Protein AF-A3K2D3-F1 (afdb_monomer_lite)

Foldseek 3Di:
DPPPQDWFQQAKKKDLPPPWKIKPHDDPVVVVCVVVVVVVVVVVCVVVVPAFAKKKWKWWQDPVRDIDTDDMDRDDDPQVVLVQSCQQQVARSVVLRVLRPPLPRDPVNNVVRGDDHPPRGQFMKMKTFDDDPDQADQADDDDPCQCPPPFFDDWPADGDDRDGRDPDDTRTITMGIDNDDDDHDDDIMIMIIMIGDHD

Sequence (199 aa):
MDQERQGAVLNISEYVTLGYSVFVPATPELEAHRERITEEIEKLIEVFDIDFGFIHPEYFLTSDNKLYFGEVAYRPPGFNALELIERAYGFNGYQGLVVAFDPKTTQEELDAFFPKEIVDAKGHAGCFGVYPRRRVVSRLEIPDETANHPYFEFHELSDPREQKVAKRSAFGAPCLSDGGRVAQSPTLQGLSASSCGAA

Structure (mmCIF, N/CA/C/O backbone):
data_AF-A3K2D3-F1
#
_entry.id   AF-A3K2D3-F1
#
loop_
_atom_site.group_PDB
_atom_site.id
_atom_site.type_symbol
_atom_site.label_atom_id
_atom_site.label_alt_id
_atom_site.label_comp_id
_atom_site.label_asym_id
_atom_site.label_entity_id
_atom_site.label_seq_id
_atom_site.pdbx_PDB_ins_code
_atom_site.Cartn_x
_atom_site.Cartn_y
_atom_site.Cartn_z
_atom_site.occupancy
_atom_site.B_iso_or_equiv
_atom_site.auth_seq_id
_atom_site.auth_comp_id
_atom_site.auth_asym_id
_atom_site.auth_atom_id
_atom_site.pdbx_PDB_model_num
ATOM 1 N N . MET A 1 1 ? -20.996 -7.686 26.116 1.00 31.19 1 MET A N 1
ATOM 2 C CA . MET A 1 1 ? -20.301 -6.390 26.048 1.00 31.19 1 MET A CA 1
ATOM 3 C C . MET A 1 1 ? -19.853 -6.295 24.615 1.00 31.19 1 MET A C 1
ATOM 5 O O . MET A 1 1 ? -18.928 -7.008 24.264 1.00 31.19 1 MET A O 1
ATOM 9 N N . ASP A 1 2 ? -20.592 -5.551 23.798 1.00 33.62 2 ASP A N 1
ATOM 10 C CA . ASP A 1 2 ? -20.149 -5.211 22.448 1.00 33.62 2 ASP A CA 1
ATOM 11 C C . ASP A 1 2 ? -19.026 -4.190 22.617 1.00 33.62 2 ASP A C 1
ATOM 13 O O . ASP A 1 2 ? -19.283 -3.029 22.935 1.00 33.62 2 ASP A O 1
ATOM 17 N N . GLN A 1 3 ? -17.778 -4.649 22.541 1.00 39.41 3 GLN A N 1
ATOM 18 C CA . GLN A 1 3 ? -16.684 -3.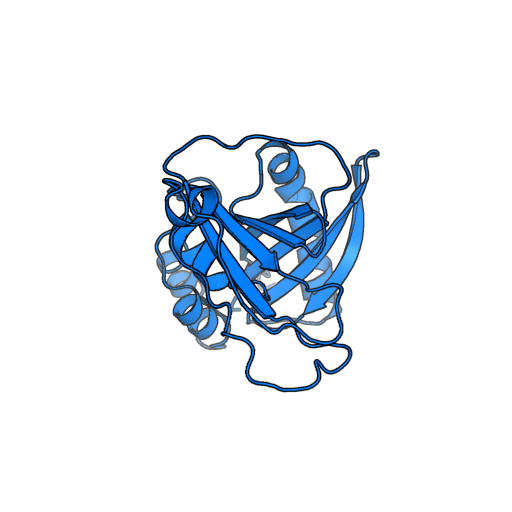748 22.205 1.00 39.41 3 GLN A CA 1
ATOM 19 C C . GLN A 1 3 ? -16.852 -3.431 20.722 1.00 39.41 3 GLN A C 1
ATOM 21 O O . GLN A 1 3 ? -16.913 -4.335 19.891 1.00 39.41 3 GLN A O 1
ATOM 26 N N . GLU A 1 4 ? -17.024 -2.151 20.416 1.00 41.91 4 GLU A N 1
ATOM 27 C CA . GLU A 1 4 ? -17.079 -1.641 19.053 1.00 41.91 4 GLU A CA 1
ATOM 28 C C . GLU A 1 4 ? -15.749 -2.007 18.374 1.00 41.91 4 GLU A C 1
ATOM 30 O O . GLU A 1 4 ? -14.695 -1.499 18.747 1.00 41.91 4 GLU A O 1
ATOM 35 N N . ARG A 1 5 ? -15.784 -2.982 17.458 1.00 52.78 5 ARG A N 1
ATOM 36 C CA . ARG A 1 5 ? -14.612 -3.493 16.732 1.00 52.78 5 ARG A CA 1
ATOM 37 C C . ARG A 1 5 ? -14.130 -2.366 15.812 1.00 52.78 5 ARG A C 1
ATOM 39 O O . ARG A 1 5 ? -14.748 -2.118 14.783 1.00 52.78 5 ARG A O 1
ATOM 46 N N . GLN A 1 6 ? -13.090 -1.635 16.202 1.00 49.78 6 GLN A N 1
ATOM 47 C CA . GLN A 1 6 ? -12.588 -0.482 15.450 1.00 49.78 6 GLN A CA 1
ATOM 48 C C . GLN A 1 6 ? -11.311 -0.881 14.700 1.00 49.78 6 GLN A C 1
ATOM 50 O O . GLN A 1 6 ? -10.212 -0.879 15.242 1.00 49.78 6 GLN A O 1
ATOM 55 N N . GLY A 1 7 ? -11.466 -1.284 13.436 1.00 54.25 7 GLY A N 1
ATOM 56 C CA . GLY A 1 7 ? -10.345 -1.456 12.510 1.00 54.25 7 GLY A CA 1
ATOM 57 C C . GLY A 1 7 ? -10.095 -0.159 11.739 1.00 54.25 7 GLY A C 1
ATOM 58 O O . GLY A 1 7 ? -11.027 0.392 11.159 1.00 54.25 7 GLY A O 1
ATOM 59 N N . ALA A 1 8 ? -8.853 0.330 11.695 1.00 62.06 8 ALA A N 1
ATOM 60 C CA . ALA A 1 8 ? -8.498 1.505 10.899 1.00 62.06 8 ALA A CA 1
ATOM 61 C C . ALA A 1 8 ? -7.990 1.076 9.511 1.00 62.06 8 ALA A C 1
ATOM 63 O O . ALA A 1 8 ? -6.979 0.375 9.384 1.00 62.06 8 ALA A O 1
ATOM 64 N N . VAL A 1 9 ? -8.682 1.490 8.443 1.00 59.69 9 VAL A N 1
ATOM 65 C CA . VAL A 1 9 ? -8.244 1.271 7.051 1.00 59.69 9 VAL A CA 1
ATOM 66 C C . VAL A 1 9 ? -7.265 2.368 6.652 1.00 59.69 9 VAL A C 1
ATOM 68 O O . VAL A 1 9 ? -7.631 3.320 5.967 1.00 59.69 9 VAL A O 1
ATOM 71 N N . LEU A 1 10 ? -6.003 2.182 7.035 1.00 68.31 10 LEU A N 1
ATOM 72 C CA . LEU A 1 10 ? -4.932 3.167 6.893 1.00 68.31 10 LEU A CA 1
ATOM 73 C C . LEU A 1 10 ? -4.647 3.584 5.441 1.00 68.31 10 LEU A C 1
ATOM 75 O O . LEU A 1 10 ? -4.251 4.723 5.175 1.00 68.31 10 LEU A O 1
ATOM 79 N N . ASN A 1 11 ? -4.773 2.667 4.478 1.00 87.75 11 ASN A N 1
ATOM 80 C CA . ASN A 1 11 ? -4.378 2.971 3.106 1.00 87.75 11 ASN A CA 1
ATOM 81 C C . ASN A 1 11 ? -5.110 2.148 2.046 1.00 87.75 11 ASN A C 1
ATOM 83 O O . ASN A 1 11 ? -5.324 0.950 2.223 1.00 87.75 11 ASN A O 1
ATOM 87 N N . ILE A 1 12 ? -5.415 2.787 0.915 1.00 93.94 12 ILE A N 1
ATOM 88 C CA . ILE A 1 12 ? -5.782 2.113 -0.328 1.00 93.94 12 ILE A CA 1
ATOM 89 C C . ILE A 1 12 ? -4.670 2.411 -1.332 1.00 93.94 12 ILE A C 1
ATOM 91 O O . ILE A 1 12 ? -4.335 3.564 -1.597 1.00 93.94 12 ILE A O 1
ATOM 95 N N . SER A 1 13 ? -4.107 1.346 -1.879 1.00 93.19 13 SER A N 1
ATOM 96 C CA . SER A 1 13 ? -3.085 1.362 -2.916 1.00 93.19 13 SER A CA 1
ATOM 97 C C . SER A 1 13 ? -3.683 0.903 -4.238 1.00 93.19 13 SER A C 1
ATOM 99 O O . SER A 1 13 ? -4.547 0.021 -4.284 1.00 93.19 13 SER A O 1
ATOM 101 N N . GLU A 1 14 ? -3.214 1.507 -5.321 1.00 93.88 14 GLU A N 1
ATOM 102 C CA . GLU A 1 14 ? -3.754 1.291 -6.656 1.00 93.88 14 GLU A CA 1
ATOM 103 C C . GLU A 1 14 ? -2.690 0.715 -7.583 1.00 93.88 14 GLU A C 1
ATOM 105 O O . GLU A 1 14 ? -1.575 1.234 -7.679 1.00 93.88 14 GLU A O 1
ATOM 110 N N . TYR A 1 15 ? -3.048 -0.348 -8.304 1.00 91.44 15 TYR A N 1
ATOM 111 C CA . TYR A 1 15 ? -2.229 -0.870 -9.383 1.00 91.44 15 TYR A CA 1
ATOM 112 C C . TYR A 1 15 ? -2.551 -0.155 -10.696 1.00 91.44 15 TYR A C 1
ATOM 114 O O . TYR A 1 15 ? -3.668 -0.252 -11.202 1.00 91.44 15 TYR A O 1
ATOM 122 N N . VAL A 1 16 ? -1.540 0.466 -11.315 1.00 87.69 16 VAL A N 1
ATOM 123 C CA . VAL A 1 16 ? -1.657 0.980 -12.698 1.00 87.69 16 VAL A CA 1
ATOM 124 C C . VAL A 1 16 ? -1.616 -0.177 -13.692 1.00 87.69 16 VAL A C 1
ATOM 126 O O . VAL A 1 16 ? -2.307 -0.195 -14.706 1.00 87.69 16 VAL A O 1
ATOM 129 N N . THR A 1 17 ? -0.770 -1.168 -13.426 1.00 86.69 17 THR A N 1
ATOM 130 C CA . THR A 1 17 ? -0.761 -2.436 -14.148 1.00 86.69 17 THR A CA 1
ATOM 131 C C . THR A 1 17 ? -0.609 -3.544 -13.125 1.00 86.69 17 THR A C 1
ATOM 133 O O . THR A 1 17 ? 0.404 -3.618 -12.425 1.00 86.69 17 THR A O 1
ATOM 136 N N . LEU A 1 18 ? -1.627 -4.402 -13.037 1.00 84.88 18 LEU A N 1
ATOM 137 C CA . LEU A 1 18 ? -1.688 -5.472 -12.047 1.00 84.88 18 LEU A CA 1
ATOM 138 C C . LEU A 1 18 ? -0.412 -6.324 -12.062 1.00 84.88 18 LEU A C 1
ATOM 140 O O . LEU A 1 18 ? -0.013 -6.848 -13.104 1.00 84.88 18 LEU A O 1
ATOM 144 N N . GLY A 1 19 ? 0.216 -6.460 -10.892 1.00 81.25 19 GLY A N 1
ATOM 145 C CA . GLY A 1 19 ? 1.446 -7.232 -10.714 1.00 81.25 19 GLY A CA 1
ATOM 146 C C . GLY A 1 19 ? 2.705 -6.577 -11.288 1.00 81.25 19 GLY A C 1
ATOM 147 O O . GLY A 1 19 ? 3.752 -7.216 -11.296 1.00 81.25 19 GLY A O 1
ATOM 148 N N . TYR A 1 20 ? 2.627 -5.331 -11.762 1.00 87.19 20 TYR A N 1
ATOM 149 C CA . TYR A 1 20 ? 3.761 -4.596 -12.324 1.00 87.19 20 TYR A CA 1
ATOM 150 C C . TYR A 1 20 ? 3.989 -3.245 -11.680 1.00 87.19 20 TYR A C 1
ATOM 152 O O . TYR A 1 20 ? 5.139 -2.851 -11.583 1.00 87.19 20 TYR A O 1
ATOM 160 N N . SER A 1 21 ? 2.958 -2.521 -11.270 1.00 90.81 21 SER A N 1
ATOM 161 C CA . SER A 1 21 ? 3.137 -1.197 -10.680 1.00 90.81 21 SER A CA 1
ATOM 162 C C . SER A 1 21 ? 2.028 -0.883 -9.704 1.00 90.81 21 SER A C 1
ATOM 164 O O . SER A 1 21 ? 0.865 -1.146 -10.002 1.00 90.81 21 SER A O 1
ATOM 166 N N . VAL A 1 22 ? 2.405 -0.311 -8.566 1.00 93.19 22 VAL A N 1
ATOM 167 C CA . VAL A 1 22 ? 1.502 0.080 -7.483 1.00 93.19 22 VAL A CA 1
ATOM 168 C C . VAL A 1 22 ? 1.901 1.454 -6.967 1.00 93.19 22 VAL A C 1
ATOM 170 O O . VAL A 1 22 ? 3.081 1.805 -6.995 1.00 93.19 22 VAL A O 1
ATOM 173 N N . PHE A 1 23 ? 0.937 2.243 -6.510 1.00 94.50 23 PHE A N 1
ATOM 174 C CA . PHE A 1 23 ? 1.203 3.501 -5.825 1.00 94.50 23 PHE A CA 1
ATOM 175 C C . PHE A 1 23 ? 0.198 3.771 -4.710 1.00 94.50 23 PHE A C 1
ATOM 177 O O . PHE A 1 23 ? -0.883 3.182 -4.657 1.00 94.50 23 PHE A O 1
ATOM 184 N N . VAL A 1 24 ? 0.604 4.658 -3.806 1.00 93.75 24 VAL A N 1
ATOM 185 C CA . VAL A 1 24 ? -0.155 5.137 -2.654 1.00 93.75 24 VAL A CA 1
ATOM 186 C C . VAL A 1 24 ? -0.022 6.658 -2.531 1.00 93.75 24 VAL A C 1
ATOM 188 O O . VAL A 1 24 ? 1.045 7.195 -2.843 1.00 93.75 24 VAL A O 1
ATOM 191 N N . PRO A 1 25 ? -1.052 7.363 -2.040 1.00 93.62 25 PRO A N 1
ATOM 192 C CA . PRO A 1 25 ? -2.425 6.875 -1.901 1.00 93.62 25 PRO A CA 1
ATOM 193 C C . PRO A 1 25 ? -3.079 6.596 -3.266 1.00 93.62 25 PRO A C 1
ATOM 195 O O . PRO A 1 25 ? -2.570 6.995 -4.313 1.00 93.62 25 PRO A O 1
ATOM 198 N N . ALA A 1 26 ? -4.208 5.897 -3.235 1.00 94.56 26 ALA A N 1
ATOM 199 C CA . ALA A 1 26 ? -5.103 5.683 -4.362 1.00 94.56 26 ALA A CA 1
ATOM 200 C C . ALA A 1 26 ? -5.607 6.994 -4.990 1.00 94.56 26 ALA A C 1
ATOM 202 O O . ALA A 1 26 ? -5.659 8.047 -4.350 1.00 94.56 26 ALA A O 1
ATOM 203 N N . THR A 1 27 ? -6.033 6.927 -6.255 1.00 93.19 27 THR A N 1
ATOM 204 C CA . THR A 1 27 ? -6.656 8.076 -6.925 1.00 93.19 27 THR A CA 1
ATOM 205 C C . THR A 1 27 ? -8.014 8.442 -6.316 1.00 93.19 27 THR A C 1
ATOM 207 O O . THR A 1 27 ? -8.689 7.586 -5.746 1.00 93.19 27 THR A O 1
ATOM 210 N N . PRO A 1 28 ? -8.494 9.690 -6.503 1.00 93.44 28 PRO A N 1
ATOM 211 C CA . PRO A 1 28 ? -9.819 10.101 -6.032 1.00 93.44 28 PRO A CA 1
ATOM 212 C C . PRO A 1 28 ? -10.981 9.247 -6.557 1.00 93.44 28 PRO A C 1
ATOM 214 O O . PRO A 1 28 ? -11.980 9.082 -5.865 1.00 93.44 28 PRO A O 1
ATOM 217 N N . GLU A 1 29 ? -10.864 8.724 -7.781 1.00 91.31 29 GLU A N 1
ATOM 218 C CA . GLU A 1 29 ? -11.877 7.851 -8.387 1.00 91.31 29 GLU A CA 1
ATOM 219 C C . GLU A 1 29 ? -12.041 6.559 -7.588 1.00 91.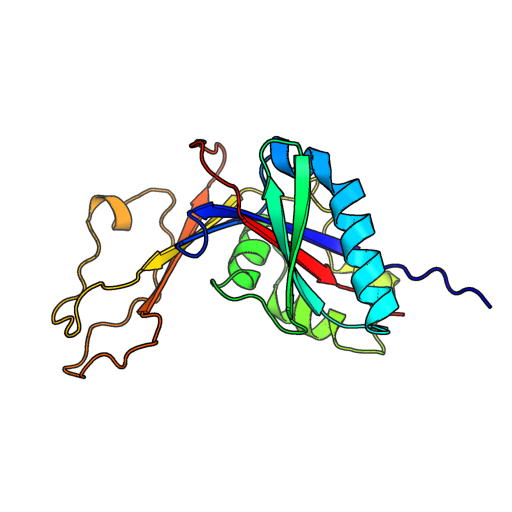31 29 GLU A C 1
ATOM 221 O O . GLU A 1 29 ? -13.152 6.139 -7.277 1.00 91.31 29 GLU A O 1
ATOM 226 N N . LEU A 1 30 ? -10.921 5.970 -7.197 1.00 91.62 30 LEU A N 1
ATOM 227 C CA . LEU A 1 30 ? -10.886 4.768 -6.397 1.00 91.62 30 LEU A CA 1
ATOM 228 C C . LEU A 1 30 ? -11.234 5.032 -4.925 1.00 91.62 30 LEU A C 1
ATOM 230 O O . LEU A 1 30 ? -11.988 4.274 -4.318 1.00 91.62 30 LEU A O 1
ATOM 234 N N . GLU A 1 31 ? -10.732 6.127 -4.360 1.00 93.19 31 GLU A N 1
ATOM 235 C CA . GLU A 1 31 ? -11.054 6.569 -3.000 1.00 93.19 31 GLU A CA 1
ATOM 236 C C . GLU A 1 31 ? -12.552 6.841 -2.805 1.00 93.19 31 GLU A C 1
ATOM 238 O O . GLU A 1 31 ? -13.074 6.660 -1.706 1.00 93.19 31 GLU A O 1
ATOM 243 N N . ALA A 1 32 ? -13.293 7.162 -3.872 1.00 93.25 32 ALA A N 1
ATOM 244 C CA . ALA A 1 32 ? -14.755 7.254 -3.831 1.00 93.25 32 ALA A CA 1
ATOM 245 C C . ALA A 1 32 ? -15.446 5.928 -3.444 1.00 93.25 32 ALA A C 1
ATOM 247 O O . ALA A 1 32 ? -16.636 5.917 -3.132 1.00 93.25 32 ALA A O 1
ATOM 248 N N . HIS A 1 33 ? -14.721 4.806 -3.450 1.00 92.50 33 HIS A N 1
ATOM 249 C CA . HIS A 1 33 ? -15.199 3.501 -3.000 1.00 92.50 33 HIS A CA 1
ATOM 250 C C . HIS A 1 33 ? -14.746 3.119 -1.588 1.00 92.50 33 HIS A C 1
ATOM 252 O O . HIS A 1 33 ? -15.029 1.994 -1.175 1.00 92.50 33 HIS A O 1
ATOM 258 N N . ARG A 1 34 ? -14.083 4.019 -0.846 1.00 91.88 34 ARG A N 1
ATOM 259 C CA . ARG A 1 34 ? -13.529 3.746 0.489 1.00 91.88 34 ARG A CA 1
ATOM 260 C C . ARG A 1 34 ? -14.535 3.108 1.440 1.00 91.88 34 ARG A C 1
ATOM 262 O O . ARG A 1 34 ? -14.216 2.070 1.993 1.00 91.88 34 ARG A O 1
ATOM 269 N N . GLU A 1 35 ? -15.739 3.664 1.579 1.00 91.88 35 GLU A N 1
ATOM 270 C CA . GLU A 1 35 ? -16.766 3.120 2.489 1.00 91.88 35 GLU A CA 1
ATOM 271 C C . GLU A 1 35 ? -17.063 1.645 2.188 1.00 91.88 35 GLU A C 1
ATOM 273 O O . GLU A 1 35 ? -16.996 0.790 3.063 1.00 91.88 35 GLU A O 1
ATOM 278 N N . ARG A 1 36 ? -17.274 1.321 0.912 1.00 91.69 36 ARG A N 1
ATOM 279 C CA . ARG A 1 36 ? -17.542 -0.048 0.469 1.00 91.69 36 ARG A CA 1
ATOM 280 C C . ARG A 1 36 ? -16.328 -0.968 0.615 1.00 91.69 36 ARG A C 1
ATOM 282 O O . ARG A 1 36 ? -16.486 -2.152 0.877 1.00 91.69 36 ARG A O 1
ATOM 289 N N . ILE A 1 37 ? -15.117 -0.452 0.408 1.00 91.88 37 ILE A N 1
ATOM 290 C CA . ILE A 1 37 ? -13.882 -1.212 0.644 1.00 91.88 37 ILE A CA 1
ATOM 291 C C . ILE A 1 37 ? -13.746 -1.521 2.139 1.00 91.88 37 ILE A C 1
ATOM 293 O O . ILE A 1 37 ? -13.434 -2.655 2.488 1.00 91.88 37 ILE A O 1
ATOM 297 N N . THR A 1 38 ? -14.040 -0.554 3.009 1.00 91.62 38 THR A N 1
ATOM 298 C CA . THR A 1 38 ? -14.063 -0.741 4.462 1.00 91.62 38 THR A CA 1
ATOM 299 C C . THR A 1 38 ? -15.064 -1.819 4.867 1.00 91.62 38 THR A C 1
ATOM 301 O O . THR A 1 38 ? -14.674 -2.743 5.571 1.00 91.62 38 THR A O 1
ATOM 304 N N . GLU A 1 39 ? -16.291 -1.800 4.334 1.00 92.00 39 GLU A N 1
ATOM 305 C CA . GLU A 1 39 ? -17.288 -2.854 4.589 1.00 92.00 39 GLU A CA 1
ATOM 306 C C . GLU A 1 39 ? -16.779 -4.259 4.208 1.00 92.00 39 GLU A C 1
ATOM 308 O O . GLU A 1 39 ? -17.023 -5.234 4.918 1.00 92.00 39 GLU A O 1
ATOM 313 N N . GLU A 1 40 ? -16.073 -4.403 3.081 1.00 92.19 40 GLU A N 1
ATOM 314 C CA . GLU A 1 40 ? -15.499 -5.696 2.682 1.00 92.19 40 GLU A CA 1
ATOM 315 C C . GLU A 1 40 ? -14.322 -6.115 3.583 1.00 92.19 40 GLU A C 1
ATOM 317 O O . GLU A 1 40 ? -14.146 -7.300 3.870 1.00 92.19 40 GLU A O 1
ATOM 322 N N . ILE A 1 41 ? -13.522 -5.164 4.071 1.00 91.56 41 ILE A N 1
ATOM 323 C CA . ILE A 1 41 ? -12.433 -5.426 5.023 1.00 91.56 41 ILE A CA 1
ATOM 324 C C . ILE A 1 41 ? -12.988 -5.868 6.381 1.00 91.56 41 ILE A C 1
ATOM 326 O O . ILE A 1 41 ? -12.494 -6.840 6.950 1.00 91.56 41 ILE A O 1
ATOM 330 N N . GLU A 1 42 ? -14.037 -5.216 6.878 1.00 90.62 42 GLU A N 1
ATOM 331 C CA . GLU A 1 42 ? -14.698 -5.574 8.137 1.00 90.62 42 GLU A CA 1
ATOM 332 C C . GLU A 1 42 ? -15.244 -7.006 8.103 1.00 90.62 42 GLU A C 1
ATOM 334 O O . GLU A 1 42 ? -15.045 -7.760 9.057 1.00 90.62 42 GLU A O 1
ATOM 339 N N . LYS A 1 43 ? -15.821 -7.440 6.971 1.00 92.00 43 LYS A N 1
ATOM 340 C CA . LYS A 1 43 ? -16.231 -8.844 6.773 1.00 92.00 43 LYS A CA 1
ATOM 341 C C . LYS A 1 43 ? -15.056 -9.812 6.901 1.00 92.00 43 LYS A C 1
ATOM 343 O O . LYS A 1 43 ? -15.223 -10.893 7.459 1.00 92.00 43 LYS A O 1
ATOM 348 N N . LEU A 1 44 ? -13.875 -9.461 6.380 1.00 91.38 44 LEU A N 1
ATOM 349 C CA . LEU A 1 44 ? -12.681 -10.302 6.526 1.00 91.38 44 LEU A CA 1
ATOM 350 C C . LEU A 1 44 ? -12.237 -10.378 7.988 1.00 91.38 44 LEU A C 1
ATOM 352 O O . LEU A 1 44 ? -11.958 -11.472 8.472 1.00 91.38 44 LEU A O 1
ATOM 356 N N . ILE A 1 45 ? -12.197 -9.240 8.684 1.00 89.56 45 ILE A N 1
ATOM 357 C CA . ILE A 1 45 ? -11.847 -9.173 10.109 1.00 89.56 45 ILE A CA 1
ATOM 358 C C . ILE A 1 45 ? -12.798 -10.049 10.930 1.00 89.56 45 ILE A C 1
ATOM 360 O O . ILE A 1 45 ? -12.344 -10.830 11.763 1.00 89.56 45 ILE A O 1
ATOM 364 N N . GLU A 1 46 ? -14.101 -9.976 10.654 1.00 91.00 46 GLU A N 1
ATOM 365 C CA . GLU A 1 46 ? -15.111 -10.784 11.333 1.00 91.00 46 GLU A CA 1
ATOM 366 C C . GLU A 1 46 ? -14.957 -12.281 11.041 1.00 91.00 46 GLU A C 1
ATOM 368 O O . GLU A 1 46 ? -14.893 -13.088 11.966 1.00 91.00 46 GLU A O 1
ATOM 373 N N . VAL A 1 47 ? -14.868 -12.666 9.764 1.00 93.81 47 VAL A N 1
ATOM 374 C CA . VAL A 1 47 ? -14.833 -14.077 9.346 1.00 93.81 47 VAL A CA 1
ATOM 375 C C . VAL A 1 47 ? -13.561 -14.790 9.801 1.00 93.81 47 VAL A C 1
ATOM 377 O O . VAL A 1 47 ? -13.609 -15.980 10.116 1.00 93.81 47 VAL A O 1
ATOM 380 N N . PHE A 1 48 ? -12.427 -14.089 9.818 1.00 90.69 48 PHE A N 1
ATOM 381 C CA . PHE A 1 48 ? -11.153 -14.647 10.273 1.00 90.69 48 PHE A CA 1
ATOM 382 C C . PHE A 1 48 ? -10.900 -14.457 11.769 1.00 90.69 48 PHE A C 1
ATOM 384 O O . PHE A 1 48 ? -9.864 -14.913 12.248 1.00 90.69 48 PHE A O 1
ATOM 391 N N . ASP A 1 49 ? -11.840 -13.831 12.480 1.00 90.50 49 ASP A N 1
ATOM 392 C CA . ASP A 1 49 ? -11.753 -13.515 13.904 1.00 90.50 49 ASP A CA 1
ATOM 393 C C . ASP A 1 49 ? -10.435 -12.812 14.266 1.00 90.50 49 ASP A C 1
ATOM 395 O O . ASP A 1 49 ? -9.640 -13.272 15.084 1.00 90.50 49 ASP A O 1
ATOM 399 N N . ILE A 1 50 ? -10.159 -11.716 13.555 1.00 87.38 50 ILE A N 1
ATOM 400 C CA . ILE A 1 50 ? -8.936 -10.933 13.731 1.00 87.38 50 ILE A CA 1
ATOM 401 C C . ILE A 1 50 ? -9.168 -9.903 14.838 1.00 87.38 50 ILE A C 1
ATOM 403 O O . ILE A 1 50 ? -10.043 -9.044 14.723 1.00 87.38 50 ILE A O 1
ATOM 407 N N . ASP A 1 51 ? -8.353 -9.981 15.888 1.00 84.50 51 ASP A N 1
ATOM 408 C CA . ASP A 1 51 ? -8.437 -9.080 17.047 1.00 84.50 51 ASP A CA 1
ATOM 409 C C . ASP A 1 51 ? -7.443 -7.913 16.976 1.00 84.50 51 ASP A C 1
ATOM 411 O O . ASP A 1 51 ? -7.737 -6.807 17.411 1.00 84.50 51 ASP A O 1
ATOM 415 N N . PHE A 1 52 ? -6.255 -8.152 16.425 1.00 87.25 52 PHE A N 1
ATOM 416 C CA . PHE A 1 52 ? -5.196 -7.153 16.277 1.00 87.25 52 PHE A CA 1
ATOM 417 C C . PHE A 1 52 ? -4.317 -7.495 15.073 1.00 87.25 52 PHE A C 1
ATOM 419 O O . PHE A 1 52 ? -4.434 -8.581 14.495 1.00 87.25 52 PHE A O 1
ATOM 426 N N . GLY A 1 53 ? -3.409 -6.601 14.698 1.00 89.25 53 GLY A N 1
ATOM 427 C CA . GLY A 1 53 ? -2.393 -6.842 13.676 1.00 89.25 53 GLY A CA 1
ATOM 428 C C . GLY A 1 53 ? -2.592 -6.035 12.403 1.00 89.25 53 GLY A C 1
ATOM 429 O O . GLY A 1 53 ? -3.198 -4.963 12.381 1.00 89.25 53 GLY A O 1
ATOM 430 N N . PHE A 1 54 ? -2.029 -6.573 11.324 1.00 90.38 54 PHE A N 1
ATOM 431 C CA . PHE A 1 54 ? -2.020 -5.954 10.008 1.00 90.38 54 PHE A CA 1
ATOM 432 C C . PHE A 1 54 ? -2.472 -6.959 8.953 1.00 90.38 54 PHE A C 1
ATOM 434 O O . PHE A 1 54 ? -1.890 -8.045 8.834 1.00 90.38 54 PHE A O 1
ATOM 441 N N . ILE A 1 55 ? -3.461 -6.575 8.146 1.00 91.44 55 ILE A N 1
ATOM 442 C CA . ILE A 1 55 ? -3.851 -7.329 6.953 1.00 91.44 55 ILE A CA 1
ATOM 443 C C . ILE A 1 55 ? -3.581 -6.547 5.678 1.00 91.44 55 ILE A C 1
ATOM 445 O O . ILE A 1 55 ? -3.747 -5.332 5.605 1.00 91.44 55 ILE A O 1
ATOM 449 N N . HIS A 1 56 ? -3.213 -7.310 4.657 1.00 93.00 56 HIS A N 1
ATOM 450 C CA . HIS A 1 56 ? -3.076 -6.896 3.271 1.00 93.00 56 HIS A CA 1
ATOM 451 C C . HIS A 1 56 ? -4.109 -7.653 2.426 1.00 93.00 56 HIS A C 1
ATOM 453 O O . HIS A 1 56 ? -3.817 -8.751 1.937 1.00 93.00 56 HIS A O 1
ATOM 459 N N . PRO A 1 57 ? -5.354 -7.159 2.342 1.00 92.88 57 PRO A N 1
ATOM 460 C CA . PRO A 1 57 ? -6.338 -7.658 1.395 1.00 92.88 57 PRO A CA 1
ATOM 461 C C . PRO A 1 57 ? -6.188 -7.039 0.000 1.00 92.88 57 PRO A C 1
ATOM 463 O O . PRO A 1 57 ? -5.967 -5.837 -0.160 1.00 92.88 57 PRO A O 1
ATOM 466 N N . GLU A 1 58 ? -6.393 -7.866 -1.019 1.00 93.06 58 GLU A N 1
ATOM 467 C CA . GLU A 1 58 ? -6.431 -7.469 -2.423 1.00 93.06 58 GLU A CA 1
ATOM 468 C C . GLU A 1 58 ? -7.836 -7.663 -2.997 1.00 93.06 58 GLU A C 1
ATOM 470 O O . GLU A 1 58 ? -8.445 -8.729 -2.862 1.00 93.06 58 GLU A O 1
ATOM 475 N N . TYR A 1 59 ? -8.330 -6.630 -3.677 1.00 93.44 59 TYR A N 1
ATOM 476 C CA . TYR A 1 59 ? -9.633 -6.602 -4.330 1.00 93.44 59 TYR A CA 1
ATOM 477 C C . TYR A 1 59 ? -9.503 -6.170 -5.794 1.00 93.44 59 TYR A C 1
ATOM 479 O O . TYR A 1 59 ? -8.607 -5.421 -6.183 1.00 93.44 59 TYR A O 1
ATOM 487 N N . PHE A 1 60 ? -10.450 -6.611 -6.617 1.00 94.31 60 PHE A N 1
ATOM 488 C CA . PHE A 1 60 ? -10.579 -6.184 -8.007 1.00 94.31 60 PHE A CA 1
ATOM 489 C C . PHE A 1 60 ? -11.845 -5.358 -8.176 1.00 94.31 60 PHE A C 1
ATOM 491 O O . PHE A 1 60 ? -12.947 -5.867 -7.959 1.00 94.31 60 PHE A O 1
ATOM 498 N N . LEU A 1 61 ? -11.690 -4.105 -8.603 1.00 91.94 61 LEU A N 1
ATOM 499 C CA . LEU A 1 61 ? -12.810 -3.269 -9.009 1.00 91.94 61 LEU A CA 1
ATOM 500 C C . LEU A 1 61 ? -13.026 -3.414 -10.513 1.00 91.94 61 LEU A C 1
ATOM 502 O O . LEU A 1 61 ? -12.156 -3.149 -11.341 1.00 91.94 61 LEU A O 1
ATOM 506 N N . THR A 1 62 ? -14.215 -3.874 -10.864 1.00 90.25 62 THR A N 1
ATOM 507 C CA . THR A 1 62 ? -14.646 -4.026 -12.254 1.00 90.25 62 THR A CA 1
ATOM 508 C C . THR A 1 62 ? -15.283 -2.742 -12.775 1.00 90.25 62 THR A C 1
ATOM 510 O O . THR A 1 62 ? -15.755 -1.907 -12.007 1.00 90.25 62 THR A O 1
ATOM 513 N N . SER A 1 63 ? -15.344 -2.594 -14.100 1.00 87.94 63 SER A N 1
ATOM 514 C CA . SER A 1 63 ? -15.929 -1.415 -14.754 1.00 87.94 63 SER A CA 1
ATOM 515 C C . SER A 1 63 ? -17.426 -1.220 -14.476 1.00 87.94 63 SER A C 1
ATOM 517 O O . SER A 1 63 ? -17.945 -0.134 -14.699 1.00 87.94 63 SER A O 1
ATOM 519 N N . ASP A 1 64 ? -18.139 -2.256 -14.020 1.00 90.44 64 ASP A N 1
ATOM 520 C CA . ASP A 1 64 ? -19.523 -2.163 -13.537 1.00 90.44 64 ASP A CA 1
ATOM 521 C C . ASP A 1 64 ? -19.605 -1.938 -12.016 1.00 90.44 64 ASP A C 1
ATOM 523 O O . ASP A 1 64 ? -20.634 -2.204 -11.395 1.00 90.44 64 ASP A O 1
ATOM 527 N N . ASN A 1 65 ? -18.529 -1.415 -11.419 1.00 87.06 65 ASN A N 1
ATOM 528 C CA . ASN A 1 65 ? -18.405 -1.058 -10.011 1.00 87.06 65 ASN A CA 1
ATOM 529 C C . ASN A 1 65 ? -18.621 -2.225 -9.041 1.00 87.06 65 ASN A C 1
ATOM 531 O O . ASN A 1 65 ? -19.055 -1.996 -7.913 1.00 87.06 65 ASN A O 1
ATOM 535 N N . LYS A 1 66 ? -18.319 -3.469 -9.423 1.00 91.31 66 LYS A N 1
ATOM 536 C CA . LYS A 1 66 ? -18.323 -4.600 -8.482 1.00 91.31 66 LYS A CA 1
ATOM 537 C C . LYS A 1 66 ? -16.924 -4.854 -7.942 1.00 91.31 66 LYS A C 1
ATOM 539 O O . LYS A 1 66 ? -15.971 -4.917 -8.722 1.00 91.31 66 LYS A O 1
ATOM 544 N N . LEU A 1 67 ? -16.834 -5.029 -6.625 1.00 92.31 67 LEU A N 1
ATOM 545 C CA . LEU A 1 67 ? -15.631 -5.483 -5.938 1.00 92.31 67 LEU A CA 1
ATOM 546 C C . LEU A 1 67 ? -15.632 -7.009 -5.872 1.00 92.31 67 LEU A C 1
ATOM 548 O O . LEU A 1 67 ? -16.629 -7.620 -5.491 1.00 92.31 67 LEU A O 1
ATOM 552 N N . TYR A 1 68 ? -14.508 -7.612 -6.237 1.00 94.25 68 TYR A N 1
ATOM 553 C CA . TYR A 1 68 ? -14.264 -9.040 -6.077 1.00 94.25 68 TYR A CA 1
ATOM 554 C C . TYR A 1 68 ? -13.065 -9.246 -5.168 1.00 94.25 68 TYR A C 1
ATOM 556 O O . TYR A 1 68 ? -12.010 -8.657 -5.397 1.00 94.25 68 TYR A O 1
ATOM 564 N N . PHE A 1 69 ? -13.228 -10.099 -4.162 1.00 94.38 69 PHE A N 1
ATOM 565 C CA . PHE A 1 69 ? -12.134 -10.536 -3.307 1.00 94.38 69 PHE A CA 1
ATOM 566 C C . PHE A 1 69 ? -11.095 -11.321 -4.119 1.00 94.38 69 PHE A C 1
ATOM 568 O O . PHE A 1 69 ? -11.448 -12.245 -4.857 1.00 94.38 69 PHE A O 1
ATOM 575 N N . GLY A 1 70 ? -9.826 -10.941 -3.989 1.00 93.06 70 GLY A N 1
ATOM 576 C CA . GLY A 1 70 ? -8.688 -11.637 -4.579 1.00 93.06 70 GLY A CA 1
ATOM 577 C C . GLY A 1 70 ? -7.986 -12.516 -3.554 1.00 93.06 70 GLY A C 1
ATOM 578 O O . GLY A 1 70 ? -8.083 -13.743 -3.606 1.00 93.06 70 GLY A O 1
ATOM 579 N N . GLU A 1 71 ? -7.285 -11.878 -2.621 1.00 93.50 71 GLU A N 1
ATOM 580 C CA . GLU A 1 71 ? -6.593 -12.550 -1.524 1.00 93.50 71 GLU A CA 1
ATOM 581 C C . GLU A 1 71 ? -6.605 -11.711 -0.244 1.00 93.50 71 GLU A C 1
ATOM 583 O O . GLU A 1 71 ? -6.885 -10.517 -0.265 1.00 93.50 71 GLU A O 1
ATOM 588 N N . VAL A 1 72 ? -6.285 -12.345 0.884 1.00 93.19 72 VAL A N 1
ATOM 589 C CA . VAL A 1 72 ? -5.926 -11.655 2.124 1.00 93.19 72 VAL A CA 1
ATOM 590 C C . VAL A 1 72 ? -4.680 -12.298 2.697 1.00 93.19 72 VAL A C 1
ATOM 592 O O . VAL A 1 72 ? -4.537 -13.523 2.697 1.00 93.19 72 VAL A O 1
ATOM 595 N N . ALA A 1 73 ? -3.774 -11.465 3.193 1.00 92.12 73 ALA A N 1
ATOM 596 C CA . ALA A 1 73 ? -2.566 -11.914 3.853 1.00 92.12 73 ALA A CA 1
ATOM 597 C C . ALA A 1 73 ? -2.386 -11.195 5.195 1.00 92.12 73 ALA A C 1
ATOM 599 O O . ALA A 1 73 ? -2.493 -9.976 5.276 1.00 92.12 73 ALA A O 1
ATOM 600 N N . TYR A 1 74 ? -2.063 -11.950 6.245 1.00 91.31 74 TYR A N 1
ATOM 601 C CA . TYR A 1 74 ? -1.754 -11.427 7.581 1.00 91.31 74 TYR A CA 1
ATOM 602 C C . TYR A 1 74 ? -0.240 -11.185 7.710 1.00 91.31 74 TYR A C 1
ATOM 604 O O . TYR A 1 74 ? 0.479 -11.902 8.408 1.00 91.31 74 TYR A O 1
ATOM 612 N N . ARG A 1 75 ? 0.278 -10.272 6.879 1.00 88.94 75 ARG A N 1
ATOM 613 C CA . ARG A 1 75 ? 1.707 -9.928 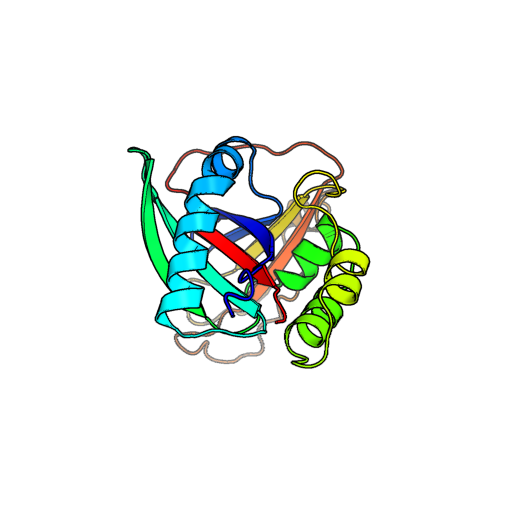6.747 1.00 88.94 75 ARG A CA 1
ATOM 614 C C . ARG A 1 75 ? 1.876 -8.585 6.021 1.00 88.94 75 ARG A C 1
ATOM 616 O O . ARG A 1 75 ? 0.945 -8.166 5.334 1.00 88.94 75 ARG A O 1
ATOM 623 N N . PRO A 1 76 ? 3.074 -7.969 6.066 1.00 88.44 76 PRO A N 1
ATOM 624 C CA . PRO A 1 76 ? 3.403 -6.833 5.210 1.00 88.44 76 PRO A CA 1
ATOM 625 C C . PRO A 1 76 ? 3.130 -7.090 3.717 1.00 88.44 76 PRO A C 1
ATOM 627 O O . PRO A 1 76 ? 3.329 -8.227 3.247 1.00 88.44 76 PRO A O 1
ATOM 630 N N . PRO A 1 77 ? 2.736 -6.052 2.954 1.00 88.44 77 PRO A N 1
ATOM 631 C CA . PRO A 1 77 ? 2.587 -6.151 1.507 1.00 88.44 77 PRO A CA 1
ATOM 632 C C . PRO A 1 77 ? 3.933 -6.394 0.813 1.00 88.44 77 PRO A C 1
ATOM 634 O O . PRO A 1 77 ? 5.000 -6.128 1.366 1.00 88.44 77 PRO A O 1
ATOM 637 N N . GLY A 1 78 ? 3.884 -6.861 -0.437 1.00 86.31 78 GLY A N 1
ATOM 638 C CA . GLY A 1 78 ? 5.052 -6.824 -1.323 1.00 86.31 78 GLY A CA 1
ATOM 639 C C . GLY A 1 78 ? 5.350 -5.407 -1.834 1.00 86.31 78 GLY A C 1
ATOM 640 O O . GLY A 1 78 ? 4.782 -4.430 -1.354 1.00 86.31 78 GLY A O 1
ATOM 641 N N . PHE A 1 79 ? 6.207 -5.297 -2.856 1.00 86.00 79 PHE A N 1
ATOM 642 C CA . PHE A 1 79 ? 6.440 -4.041 -3.592 1.00 86.00 79 PHE A CA 1
ATOM 643 C C . PHE A 1 79 ? 6.952 -2.858 -2.745 1.00 86.00 79 PHE A C 1
ATOM 645 O O . PHE A 1 79 ? 6.777 -1.707 -3.135 1.00 86.00 79 PHE A O 1
ATOM 652 N N . ASN A 1 80 ? 7.602 -3.121 -1.607 1.00 89.12 80 ASN A N 1
ATOM 653 C CA . ASN A 1 80 ? 8.074 -2.081 -0.684 1.00 89.12 80 ASN A CA 1
ATOM 654 C C . ASN A 1 80 ? 6.946 -1.121 -0.263 1.00 89.12 80 ASN A C 1
ATOM 656 O O . ASN A 1 80 ? 7.149 0.081 -0.103 1.00 89.12 80 ASN A O 1
ATOM 660 N N . ALA A 1 81 ? 5.713 -1.631 -0.144 1.00 90.88 81 ALA A N 1
ATOM 661 C CA . ALA A 1 81 ? 4.558 -0.777 0.106 1.00 90.88 81 ALA A CA 1
ATOM 662 C C . ALA A 1 81 ? 4.652 -0.036 1.445 1.00 90.88 81 ALA A C 1
ATOM 664 O O . ALA A 1 81 ? 4.163 1.085 1.538 1.00 90.88 81 ALA A O 1
ATOM 665 N N . LEU A 1 82 ? 5.307 -0.610 2.464 1.00 92.25 82 LEU A N 1
ATOM 666 C CA . LEU A 1 82 ? 5.531 0.088 3.734 1.00 92.25 82 LEU A CA 1
ATOM 667 C C . LEU A 1 82 ? 6.412 1.327 3.535 1.00 92.25 82 LEU A C 1
ATOM 669 O O . LEU A 1 82 ? 6.113 2.383 4.082 1.00 92.25 82 LEU A O 1
ATOM 673 N N . GLU A 1 83 ? 7.445 1.231 2.702 1.00 92.19 83 GLU A N 1
ATOM 674 C CA . GLU A 1 83 ? 8.321 2.339 2.328 1.00 92.19 83 GLU A CA 1
ATOM 675 C C . GLU A 1 83 ? 7.616 3.380 1.451 1.00 92.19 83 GLU A C 1
ATOM 677 O O . GLU A 1 83 ? 7.968 4.564 1.498 1.00 92.19 83 GLU A O 1
ATOM 682 N N . LEU A 1 84 ? 6.647 2.958 0.632 1.00 93.69 84 LEU A N 1
ATOM 683 C CA . LEU A 1 84 ? 5.800 3.871 -0.135 1.00 93.69 84 LEU A CA 1
ATOM 684 C C . LEU A 1 84 ? 4.826 4.618 0.784 1.00 93.69 84 LEU A C 1
ATOM 686 O O . LEU A 1 84 ? 4.712 5.838 0.688 1.00 93.69 84 LEU A O 1
ATOM 690 N N . ILE A 1 85 ? 4.173 3.917 1.715 1.00 92.44 85 ILE A N 1
ATOM 691 C CA . ILE A 1 85 ? 3.282 4.517 2.716 1.00 92.44 85 ILE A CA 1
ATOM 692 C C . ILE A 1 85 ? 4.071 5.494 3.599 1.00 92.44 85 ILE A C 1
ATOM 694 O O . ILE A 1 85 ? 3.634 6.623 3.809 1.00 92.44 85 ILE A O 1
ATOM 698 N N . GLU A 1 86 ? 5.270 5.116 4.044 1.00 93.38 86 GLU A N 1
ATOM 699 C CA . GLU A 1 86 ? 6.156 5.998 4.808 1.00 93.38 86 GLU A CA 1
ATOM 700 C C . GLU A 1 86 ? 6.487 7.281 4.043 1.00 93.38 86 GLU A C 1
ATOM 702 O O . GLU A 1 86 ? 6.447 8.366 4.616 1.00 93.38 86 GLU A O 1
ATOM 707 N N . ARG A 1 87 ? 6.737 7.202 2.734 1.00 92.81 87 ARG A N 1
ATOM 708 C CA . ARG A 1 87 ? 6.962 8.397 1.905 1.00 92.81 87 ARG A CA 1
ATOM 709 C C . ARG A 1 87 ? 5.706 9.240 1.731 1.00 92.81 87 ARG A C 1
ATOM 711 O O . ARG A 1 87 ? 5.781 10.464 1.811 1.00 92.81 87 ARG A O 1
ATOM 718 N N . ALA A 1 88 ? 4.565 8.599 1.502 1.00 93.94 88 ALA A N 1
ATOM 719 C CA . ALA A 1 88 ? 3.307 9.293 1.273 1.00 93.94 88 ALA A CA 1
ATOM 720 C C . ALA A 1 88 ? 2.779 9.984 2.542 1.00 93.94 88 ALA A C 1
ATOM 722 O O . ALA A 1 88 ? 2.169 11.042 2.432 1.00 93.94 88 ALA A O 1
ATOM 723 N N . TYR A 1 89 ? 3.047 9.451 3.737 1.00 92.94 89 TYR A N 1
ATOM 724 C CA . TYR A 1 89 ? 2.440 9.935 4.986 1.00 92.94 89 TYR A CA 1
ATOM 725 C C . TYR A 1 89 ? 3.452 10.434 6.031 1.00 92.94 89 TYR A C 1
ATOM 727 O O . TYR A 1 89 ? 3.138 11.271 6.877 1.00 92.94 89 TYR A O 1
ATOM 735 N N . GLY A 1 90 ? 4.710 10.009 5.947 1.00 91.62 90 GLY A N 1
ATOM 736 C CA . GLY A 1 90 ? 5.802 10.478 6.800 1.00 91.62 90 GLY A CA 1
ATOM 737 C C . GLY A 1 90 ? 5.826 9.896 8.212 1.00 91.62 90 GLY A C 1
ATOM 738 O O . GLY A 1 90 ? 6.306 10.578 9.116 1.00 91.62 90 GLY A O 1
ATOM 739 N N . PHE A 1 91 ? 5.329 8.672 8.393 1.00 91.81 91 PHE A N 1
ATOM 740 C CA . PHE A 1 91 ? 5.562 7.839 9.578 1.00 91.81 91 PHE A CA 1
ATOM 741 C C . PHE A 1 91 ? 6.351 6.588 9.171 1.00 91.81 91 PHE A C 1
ATOM 743 O O . PHE A 1 91 ? 6.320 6.201 8.007 1.00 91.81 91 PHE A O 1
ATOM 750 N N . ASN A 1 92 ? 7.034 5.927 10.108 1.00 93.50 92 ASN A N 1
ATOM 751 C CA . ASN A 1 92 ? 7.794 4.726 9.770 1.00 93.50 92 ASN A CA 1
ATOM 752 C C . ASN A 1 92 ? 6.882 3.497 9.600 1.00 93.50 92 ASN A C 1
ATOM 754 O O . ASN A 1 92 ? 6.256 3.048 10.564 1.00 93.50 92 ASN A O 1
ATOM 758 N N . GLY A 1 93 ? 6.840 2.927 8.392 1.00 91.25 93 GLY A N 1
ATOM 759 C CA . GLY A 1 93 ? 5.924 1.829 8.057 1.00 91.25 93 GLY A CA 1
ATOM 760 C C . GLY A 1 93 ? 6.178 0.551 8.866 1.00 91.25 93 GLY A C 1
ATOM 761 O O . GLY A 1 93 ? 5.239 -0.122 9.291 1.00 91.25 93 GLY A O 1
ATOM 762 N N . TYR A 1 94 ? 7.445 0.245 9.155 1.00 92.25 94 TYR A N 1
ATOM 763 C CA . TYR A 1 94 ? 7.829 -0.914 9.968 1.00 92.25 94 TYR A CA 1
ATOM 764 C C . TYR A 1 94 ? 7.519 -0.726 11.453 1.00 92.25 94 TYR A C 1
ATOM 766 O O . TYR A 1 94 ? 7.120 -1.675 12.121 1.00 92.25 94 TYR A O 1
ATOM 774 N N . GLN A 1 95 ? 7.667 0.487 11.983 1.00 93.56 95 GLN A N 1
ATOM 775 C CA . GLN A 1 95 ? 7.232 0.801 13.340 1.00 93.56 95 GLN A CA 1
ATOM 776 C C . GLN A 1 95 ? 5.710 0.683 13.456 1.00 93.56 95 GLN A C 1
ATOM 778 O O . GLN A 1 95 ? 5.232 0.094 14.420 1.00 93.56 95 GLN A O 1
ATOM 783 N N . GLY A 1 96 ? 4.966 1.151 12.448 1.00 90.88 96 GLY A N 1
ATOM 784 C CA . GLY A 1 96 ? 3.518 0.953 12.380 1.00 90.88 96 GLY A CA 1
ATOM 785 C C . GLY A 1 96 ? 3.129 -0.520 12.406 1.00 90.88 96 GLY A C 1
ATOM 786 O O . GLY A 1 96 ? 2.210 -0.895 13.122 1.00 90.88 96 GLY A O 1
ATOM 787 N N . LEU A 1 97 ? 3.886 -1.373 11.710 1.00 91.31 97 LEU A N 1
ATOM 788 C CA . LEU A 1 97 ? 3.713 -2.821 11.783 1.00 91.31 97 LEU A CA 1
ATOM 789 C C . LEU A 1 97 ? 3.890 -3.341 13.218 1.00 91.31 97 LEU A C 1
ATOM 791 O O . LEU A 1 97 ? 3.039 -4.068 13.714 1.00 91.31 97 LEU A O 1
ATOM 795 N N . VAL A 1 98 ? 4.981 -2.967 13.893 1.00 92.44 98 VAL A N 1
ATOM 796 C CA . VAL A 1 98 ? 5.261 -3.413 15.270 1.00 92.44 98 VAL A CA 1
ATOM 797 C C . VAL A 1 98 ? 4.143 -2.995 16.222 1.00 92.44 98 VAL A C 1
ATOM 799 O O . VAL A 1 98 ? 3.689 -3.823 17.002 1.00 92.44 98 VAL A O 1
ATOM 802 N N . VAL A 1 99 ? 3.692 -1.744 16.123 1.00 91.19 99 VAL A N 1
ATOM 803 C CA . VAL A 1 99 ? 2.607 -1.195 16.946 1.00 91.19 99 VAL A CA 1
ATOM 804 C C . VAL A 1 99 ? 1.285 -1.916 16.656 1.00 91.19 99 VAL A C 1
ATOM 806 O O . VAL A 1 99 ? 0.597 -2.322 17.580 1.00 91.19 99 VAL A O 1
ATOM 809 N N . ALA A 1 100 ? 0.952 -2.169 15.388 1.00 89.81 100 ALA A N 1
ATOM 810 C CA . ALA A 1 100 ? -0.274 -2.883 15.029 1.00 89.81 100 ALA A CA 1
ATOM 811 C C . ALA A 1 100 ? -0.277 -4.352 15.494 1.00 89.81 100 ALA A C 1
ATOM 813 O O . ALA A 1 100 ? -1.327 -4.896 15.817 1.00 89.81 100 ALA A O 1
ATOM 814 N N . PHE A 1 101 ? 0.883 -5.015 15.520 1.00 90.69 101 PHE A N 1
ATOM 815 C CA . PHE A 1 101 ? 1.011 -6.414 15.946 1.00 90.69 101 PHE A CA 1
ATOM 816 C C . PHE A 1 101 ? 1.231 -6.609 17.450 1.00 90.69 101 PHE A C 1
ATOM 818 O O . PHE A 1 101 ? 1.293 -7.761 17.890 1.00 90.69 101 PHE A O 1
ATOM 825 N N . ASP A 1 102 ? 1.362 -5.546 18.243 1.00 91.06 102 ASP A N 1
ATOM 826 C CA . ASP A 1 102 ? 1.408 -5.672 19.696 1.00 91.06 102 ASP A CA 1
ATOM 827 C C . ASP A 1 102 ? -0.028 -5.712 20.249 1.00 91.06 102 ASP A C 1
ATOM 829 O O . ASP A 1 102 ? -0.721 -4.696 20.226 1.00 91.06 102 ASP A O 1
ATOM 833 N N . PRO A 1 103 ? -0.497 -6.849 20.800 1.00 88.31 103 PRO A N 1
ATOM 834 C CA . PRO A 1 103 ? -1.848 -6.961 21.356 1.00 88.31 103 PRO A CA 1
ATOM 835 C C . PRO A 1 103 ? -2.075 -6.092 22.603 1.00 88.31 103 PRO A C 1
ATOM 837 O O . PRO A 1 103 ? -3.144 -6.152 23.203 1.00 88.31 103 PRO A O 1
ATOM 840 N N . LYS A 1 104 ? -1.054 -5.368 23.074 1.00 90.56 104 LYS A N 1
ATOM 841 C CA . LYS A 1 104 ? -1.151 -4.437 24.202 1.00 90.56 104 LYS A CA 1
ATOM 842 C C . LYS A 1 104 ? -1.221 -2.978 23.779 1.00 90.56 104 LYS A C 1
ATOM 844 O O . LYS A 1 104 ? -1.414 -2.139 24.657 1.00 90.56 104 LYS A O 1
ATOM 849 N N . THR A 1 105 ? -1.007 -2.680 22.502 1.00 89.44 105 THR A N 1
ATOM 850 C CA . THR A 1 105 ? -1.136 -1.317 22.002 1.00 89.44 105 THR A CA 1
ATOM 851 C C . THR A 1 105 ? -2.578 -0.859 22.160 1.00 89.44 105 THR A C 1
ATOM 853 O O . THR A 1 105 ? -3.499 -1.577 21.783 1.00 89.44 105 THR A O 1
ATOM 856 N N . THR A 1 106 ? -2.776 0.330 22.726 1.00 89.50 106 THR A N 1
ATOM 857 C CA . THR A 1 106 ? -4.123 0.885 22.916 1.00 89.50 106 THR A CA 1
ATOM 858 C C . THR A 1 106 ? -4.593 1.654 21.685 1.00 89.50 106 THR A C 1
ATOM 860 O O . THR A 1 106 ? -3.788 2.098 20.862 1.00 89.50 106 THR A O 1
ATOM 863 N N . GLN A 1 107 ? -5.904 1.884 21.579 1.00 85.50 107 GLN A N 1
ATOM 864 C CA . GLN A 1 107 ? -6.460 2.702 20.501 1.00 85.50 107 GLN A CA 1
ATOM 865 C C . GLN A 1 107 ? -5.882 4.126 20.501 1.00 85.50 107 GLN A C 1
ATOM 867 O O . GLN A 1 107 ? -5.572 4.660 19.443 1.00 85.50 107 GLN A O 1
ATOM 872 N N . GLU A 1 108 ? -5.645 4.729 21.671 1.00 89.31 108 GLU A N 1
ATOM 873 C CA . GLU A 1 108 ? -5.033 6.061 21.746 1.00 89.31 108 GLU A CA 1
ATOM 874 C C . GLU A 1 108 ? -3.591 6.079 21.220 1.00 89.31 108 GLU A C 1
ATOM 876 O O . GLU A 1 108 ? -3.166 7.071 20.627 1.00 89.31 108 GLU A O 1
ATOM 881 N N . GLU A 1 109 ? -2.828 5.002 21.430 1.00 89.75 109 GLU A N 1
ATOM 882 C CA . GLU A 1 109 ? -1.481 4.862 20.869 1.00 89.75 109 GLU A CA 1
ATOM 883 C C . GLU A 1 109 ? -1.527 4.703 19.345 1.00 89.75 109 GLU A C 1
ATOM 885 O O . GLU A 1 109 ? -0.699 5.299 18.653 1.00 89.75 109 GLU A O 1
ATOM 890 N N . LEU A 1 110 ? -2.509 3.961 18.817 1.00 88.75 110 LEU A N 1
ATOM 891 C CA . LEU A 1 110 ? -2.741 3.840 17.375 1.00 88.75 110 LEU A CA 1
ATOM 892 C C . LEU A 1 110 ? -3.117 5.183 16.749 1.00 88.75 110 LEU A C 1
ATOM 894 O O . LEU A 1 110 ? -2.473 5.600 15.788 1.00 88.75 110 LEU A O 1
ATOM 898 N N . ASP A 1 111 ? -4.102 5.878 17.317 1.00 88.62 111 ASP A N 1
ATOM 899 C CA . ASP A 1 111 ? -4.599 7.166 16.822 1.00 88.62 111 ASP A CA 1
ATOM 900 C C . ASP A 1 111 ? -3.520 8.256 16.873 1.00 88.62 111 ASP A C 1
ATOM 902 O O . ASP A 1 111 ? -3.472 9.144 16.023 1.00 88.62 111 ASP A O 1
ATOM 906 N N . ALA A 1 112 ? -2.635 8.204 17.872 1.00 90.50 112 ALA A N 1
ATOM 907 C CA . ALA A 1 112 ? -1.509 9.126 17.979 1.00 90.50 112 ALA A CA 1
ATOM 908 C C . ALA A 1 112 ? -0.376 8.799 16.993 1.00 90.50 112 ALA A C 1
ATOM 910 O O . ALA A 1 112 ? 0.390 9.693 16.621 1.00 90.50 112 ALA A O 1
ATOM 911 N N . PHE A 1 113 ? -0.228 7.528 16.611 1.00 91.12 113 PHE A N 1
ATOM 912 C CA . PHE A 1 113 ? 0.841 7.069 15.733 1.00 91.12 113 PHE A CA 1
ATOM 913 C C . PHE A 1 113 ? 0.483 7.206 14.250 1.00 91.12 113 PHE A C 1
ATOM 915 O O . PHE A 1 113 ? 1.315 7.649 13.452 1.00 91.12 113 PHE A O 1
ATOM 922 N N . PHE A 1 114 ? -0.731 6.804 13.871 1.00 90.31 114 PHE A N 1
ATOM 923 C CA . PHE A 1 114 ? -1.149 6.745 12.479 1.00 90.31 114 PHE A CA 1
ATOM 924 C C . PHE A 1 114 ? -1.763 8.070 12.002 1.00 90.31 114 PHE A C 1
ATOM 926 O O . PHE A 1 114 ? -2.611 8.649 12.676 1.00 90.31 114 PHE A O 1
ATOM 933 N N . PRO A 1 115 ? -1.359 8.562 10.819 1.00 90.75 115 PRO A N 1
ATOM 934 C CA . PRO A 1 115 ? -1.948 9.753 10.223 1.00 90.75 115 PRO A CA 1
ATOM 935 C C . PRO A 1 115 ? -3.352 9.472 9.690 1.00 90.75 115 PRO A C 1
ATOM 937 O O . PRO A 1 115 ? -3.668 8.348 9.296 1.00 90.75 115 PRO A O 1
ATOM 940 N N . LYS A 1 116 ? -4.169 10.522 9.589 1.00 88.69 116 LYS A N 1
ATOM 941 C CA . LYS A 1 116 ? -5.506 10.420 9.012 1.00 88.69 116 LYS A CA 1
ATOM 942 C C . LYS A 1 116 ? -5.423 10.164 7.512 1.00 88.69 116 LYS A C 1
ATOM 944 O O . LYS A 1 116 ? -4.730 10.875 6.773 1.00 88.69 116 LYS A O 1
ATOM 949 N N . GLU A 1 117 ? -6.179 9.183 7.035 1.00 85.50 117 GLU A N 1
ATOM 950 C CA . GLU A 1 117 ? -6.120 8.770 5.641 1.00 85.50 117 GLU A CA 1
ATOM 951 C C . GLU A 1 117 ? -6.535 9.906 4.710 1.00 85.50 117 GLU A C 1
ATOM 953 O O . GLU A 1 117 ? -7.500 10.629 4.969 1.00 85.50 117 GLU A O 1
ATOM 958 N N . ILE A 1 118 ? -5.803 10.050 3.600 1.00 86.25 118 ILE A N 1
ATOM 959 C CA . ILE A 1 118 ? -5.995 11.055 2.539 1.00 86.25 118 ILE A CA 1
ATOM 960 C C . ILE A 1 118 ? -5.707 12.493 2.974 1.00 86.25 118 ILE A C 1
ATOM 962 O O . ILE A 1 118 ? -5.054 13.225 2.236 1.00 86.25 118 ILE A O 1
ATOM 966 N N . VAL A 1 119 ? -6.147 12.895 4.162 1.00 89.44 119 VAL A N 1
ATOM 967 C CA . VAL A 1 119 ? -5.993 14.253 4.693 1.00 89.44 119 VAL A CA 1
ATOM 968 C C . VAL A 1 119 ? -4.531 14.574 4.979 1.00 89.44 119 VAL A C 1
ATOM 970 O O . VAL A 1 119 ? -4.058 15.641 4.594 1.00 89.44 119 VAL A O 1
ATOM 973 N N . ASP A 1 120 ? -3.816 13.643 5.606 1.00 90.44 120 ASP A N 1
ATOM 974 C CA . ASP A 1 120 ? -2.431 13.858 6.032 1.00 90.44 120 ASP A CA 1
ATOM 975 C C . ASP A 1 120 ? -1.404 13.357 5.000 1.00 90.44 120 ASP A C 1
ATOM 977 O O . ASP A 1 120 ? -0.194 13.401 5.243 1.00 90.44 120 ASP A O 1
ATOM 981 N N . ALA A 1 121 ? -1.863 12.889 3.832 1.00 92.19 121 ALA A N 1
ATOM 982 C CA . ALA A 1 121 ? -0.982 12.478 2.747 1.00 92.19 121 ALA A CA 1
ATOM 983 C C . ALA A 1 121 ? -0.197 13.690 2.208 1.00 92.19 121 ALA A C 1
ATOM 985 O O . ALA A 1 121 ? -0.759 14.710 1.809 1.00 92.19 121 ALA A O 1
ATOM 986 N N . LYS A 1 122 ? 1.129 13.568 2.169 1.00 92.38 122 LYS A N 1
ATOM 987 C CA . LYS A 1 122 ? 2.073 14.612 1.737 1.00 92.38 122 LYS A CA 1
ATOM 988 C C . LYS A 1 122 ? 2.341 14.584 0.233 1.00 92.38 122 LYS A C 1
ATOM 990 O O . LYS A 1 122 ? 2.878 15.545 -0.312 1.00 92.38 122 LYS A O 1
ATOM 995 N N . GLY A 1 123 ? 1.988 13.488 -0.431 1.00 92.94 123 GLY A N 1
ATOM 996 C CA . GLY A 1 123 ? 2.222 13.262 -1.851 1.00 92.94 123 GLY A CA 1
ATOM 997 C C . GLY A 1 123 ? 1.882 11.831 -2.249 1.00 92.94 123 GLY A C 1
ATOM 998 O O . GLY A 1 123 ? 1.211 11.119 -1.503 1.00 92.94 123 GLY A O 1
ATOM 999 N N . HIS A 1 124 ? 2.365 11.422 -3.421 1.00 93.94 124 HIS A N 1
ATOM 1000 C CA . HIS A 1 124 ? 2.239 10.048 -3.900 1.00 93.94 124 HIS A CA 1
ATOM 1001 C C . HIS A 1 124 ? 3.606 9.373 -3.937 1.00 93.94 124 HIS A C 1
ATOM 1003 O O . HIS A 1 124 ? 4.613 9.994 -4.289 1.00 93.94 124 HIS A O 1
ATOM 1009 N N . ALA A 1 125 ? 3.619 8.085 -3.622 1.00 95.38 125 ALA A N 1
ATOM 1010 C CA . ALA A 1 125 ? 4.763 7.210 -3.777 1.00 95.38 125 ALA A CA 1
ATOM 1011 C C . ALA A 1 125 ? 4.315 5.936 -4.492 1.00 95.38 125 ALA A C 1
ATOM 1013 O O . ALA A 1 125 ? 3.318 5.319 -4.125 1.00 95.38 125 ALA A O 1
ATOM 1014 N N . GLY A 1 126 ? 5.045 5.540 -5.523 1.00 94.75 126 GLY A N 1
ATOM 1015 C CA . GLY A 1 126 ? 4.779 4.337 -6.291 1.00 94.75 126 GLY A CA 1
ATOM 1016 C C . GLY A 1 126 ? 6.029 3.527 -6.539 1.00 94.75 126 GLY A C 1
ATOM 1017 O O . GLY A 1 126 ? 7.144 3.967 -6.294 1.00 94.75 126 GLY A O 1
ATOM 1018 N N . CYS A 1 127 ? 5.854 2.326 -7.048 1.00 93.06 127 CYS A N 1
ATOM 1019 C CA . CYS A 1 127 ? 6.950 1.510 -7.522 1.00 93.06 127 CYS A CA 1
ATOM 1020 C C . CYS A 1 127 ? 6.497 0.691 -8.726 1.00 93.06 127 CYS A C 1
ATOM 1022 O O . CYS A 1 127 ? 5.302 0.545 -9.002 1.00 93.06 127 CYS A O 1
ATOM 1024 N N . PHE A 1 128 ? 7.462 0.147 -9.457 1.00 89.69 128 PHE A N 1
ATOM 1025 C CA . PHE A 1 128 ? 7.178 -0.823 -10.502 1.00 89.69 128 PHE A CA 1
ATOM 1026 C C . PHE A 1 128 ? 8.120 -2.017 -10.404 1.00 89.69 128 PHE A C 1
ATOM 1028 O O . PHE A 1 128 ? 9.320 -1.870 -10.243 1.00 89.69 128 PHE A O 1
ATOM 1035 N N . GLY A 1 129 ? 7.583 -3.225 -10.490 1.00 87.31 129 GLY A N 1
ATOM 1036 C CA . GLY A 1 129 ? 8.342 -4.464 -10.504 1.00 87.31 129 GLY A CA 1
ATOM 1037 C C . GLY A 1 129 ? 8.937 -4.728 -11.882 1.00 87.31 129 GLY A C 1
ATOM 1038 O O . GLY A 1 129 ? 8.258 -4.639 -12.909 1.00 87.31 129 GLY A O 1
ATOM 1039 N N . VAL A 1 130 ? 10.213 -5.115 -11.912 1.00 86.00 130 VAL A N 1
ATOM 1040 C CA . VAL A 1 130 ? 10.890 -5.521 -13.148 1.00 86.00 130 VAL A CA 1
ATOM 1041 C C . VAL A 1 130 ? 10.925 -7.045 -13.228 1.00 86.00 130 VAL A C 1
ATOM 1043 O O . VAL A 1 130 ? 11.565 -7.719 -12.420 1.00 86.00 130 VAL A O 1
ATOM 1046 N N . TYR A 1 131 ? 10.255 -7.594 -14.246 1.00 83.94 131 TYR A N 1
ATOM 1047 C CA . TYR A 1 131 ? 10.142 -9.038 -14.478 1.00 83.94 131 TYR A CA 1
ATOM 1048 C C . TYR A 1 131 ? 10.799 -9.436 -15.809 1.00 83.94 131 TYR A C 1
ATOM 1050 O O . TYR A 1 131 ? 10.164 -9.357 -16.869 1.00 83.94 131 TYR A O 1
ATOM 1058 N N . PRO A 1 132 ? 12.071 -9.878 -15.795 1.00 82.38 132 PRO A N 1
ATOM 1059 C CA . PRO A 1 132 ? 12.761 -10.318 -17.000 1.00 82.38 132 PRO A CA 1
ATOM 1060 C C . PRO A 1 132 ? 12.032 -11.484 -17.680 1.00 82.38 132 PRO A C 1
ATOM 1062 O O . PRO A 1 132 ? 11.750 -12.512 -17.071 1.00 82.38 132 PRO A O 1
ATOM 1065 N N . ARG A 1 133 ? 11.783 -11.371 -18.991 1.00 82.12 133 ARG A N 1
ATOM 1066 C CA . ARG A 1 133 ? 11.159 -12.447 -19.795 1.00 82.12 133 ARG A CA 1
ATOM 1067 C C . ARG A 1 133 ? 12.162 -13.490 -20.305 1.00 82.12 133 ARG A C 1
ATOM 1069 O O . ARG A 1 133 ? 11.799 -14.397 -21.054 1.00 82.12 133 ARG A O 1
ATOM 1076 N N . ARG A 1 134 ? 13.445 -13.342 -19.963 1.00 81.00 134 ARG A N 1
ATOM 1077 C CA . ARG A 1 134 ? 14.542 -14.215 -20.404 1.00 81.00 134 ARG A CA 1
ATOM 1078 C C . ARG A 1 134 ? 15.079 -15.016 -19.223 1.00 81.00 134 ARG A C 1
ATOM 1080 O O . ARG A 1 134 ? 15.134 -14.534 -18.102 1.00 81.00 134 ARG A O 1
ATOM 1087 N N . ARG A 1 135 ? 15.507 -16.250 -19.503 1.00 75.62 135 ARG A N 1
ATOM 1088 C CA . ARG A 1 135 ? 16.037 -17.194 -18.502 1.00 75.62 135 ARG A CA 1
ATOM 1089 C C . ARG A 1 135 ? 17.416 -16.803 -17.959 1.00 75.62 135 ARG A C 1
ATOM 1091 O O . ARG A 1 135 ? 17.820 -17.281 -16.904 1.00 75.62 135 ARG A O 1
ATOM 1098 N N . VAL A 1 136 ? 18.156 -16.003 -18.715 1.00 79.38 136 VAL A N 1
ATOM 1099 C CA . VAL A 1 136 ? 19.467 -15.491 -18.331 1.00 79.38 136 VAL A CA 1
ATOM 1100 C C . VAL A 1 136 ? 19.431 -13.995 -18.582 1.00 79.38 136 VAL A C 1
ATOM 1102 O O . VAL A 1 136 ? 19.126 -13.562 -19.694 1.00 79.38 136 VAL A O 1
ATOM 1105 N N . VAL A 1 137 ? 19.698 -13.235 -17.530 1.00 81.69 137 VAL A N 1
ATOM 1106 C CA . VAL A 1 137 ? 19.990 -11.806 -17.590 1.00 81.69 137 VAL A CA 1
ATOM 1107 C C . VAL A 1 137 ? 21.499 -11.718 -17.397 1.00 81.69 137 VAL A C 1
ATOM 1109 O O . VAL A 1 137 ? 22.023 -12.385 -16.515 1.00 81.69 137 VAL A O 1
ATOM 1112 N N . SER A 1 138 ? 22.209 -11.002 -18.263 1.00 83.69 138 SER A N 1
ATOM 1113 C CA . SER A 1 138 ? 23.679 -10.887 -18.212 1.00 83.69 138 SER A CA 1
ATOM 1114 C C . SER A 1 138 ? 24.154 -9.472 -17.904 1.00 83.69 138 SER A C 1
ATOM 1116 O O . SER A 1 138 ? 25.333 -9.257 -17.653 1.00 83.69 138 SER A O 1
ATOM 1118 N N . ARG A 1 139 ? 23.242 -8.502 -17.968 1.00 84.81 139 ARG A N 1
ATOM 1119 C CA . ARG A 1 139 ? 23.499 -7.096 -17.694 1.00 84.81 139 ARG A CA 1
ATOM 1120 C C . ARG A 1 139 ? 22.224 -6.468 -17.152 1.00 84.81 139 ARG A C 1
ATOM 1122 O O . ARG A 1 139 ? 21.154 -6.688 -17.722 1.00 84.81 139 ARG A O 1
ATOM 1129 N N . LEU A 1 140 ? 22.355 -5.715 -16.070 1.00 88.50 140 LEU A N 1
ATOM 1130 C CA . LEU A 1 140 ? 21.357 -4.759 -15.623 1.00 88.50 140 LEU A CA 1
ATOM 1131 C C . LEU A 1 140 ? 21.809 -3.376 -16.103 1.00 88.50 140 LEU A C 1
ATOM 1133 O O . LEU A 1 140 ? 22.975 -3.013 -15.982 1.00 88.50 140 LEU A O 1
ATOM 1137 N N . GLU A 1 141 ? 20.897 -2.633 -16.710 1.00 90.06 141 GLU A N 1
ATOM 1138 C CA . GLU A 1 141 ? 21.134 -1.268 -17.163 1.00 90.06 141 GLU A CA 1
ATOM 1139 C C . GLU A 1 141 ? 19.837 -0.503 -16.949 1.00 90.06 141 GLU A C 1
ATOM 1141 O O . GLU A 1 141 ? 18.782 -0.911 -17.442 1.00 90.06 141 GLU A O 1
ATOM 1146 N N . ILE A 1 142 ? 19.910 0.563 -16.160 1.00 91.00 142 ILE A N 1
ATOM 1147 C CA . ILE A 1 142 ? 18.774 1.450 -15.933 1.00 91.00 142 ILE A CA 1
ATOM 1148 C C . ILE A 1 142 ? 18.873 2.557 -16.972 1.00 91.00 142 ILE A C 1
ATOM 1150 O O . ILE A 1 142 ? 19.927 3.185 -17.057 1.00 91.00 142 ILE A O 1
ATOM 1154 N N . PRO A 1 143 ? 17.822 2.793 -17.774 1.00 92.69 143 PRO A N 1
ATOM 1155 C CA . PRO A 1 143 ? 17.835 3.877 -18.744 1.00 92.69 143 PRO A CA 1
ATOM 1156 C C . PRO A 1 143 ? 18.122 5.220 -18.069 1.00 92.69 143 PRO A C 1
ATOM 1158 O O . PRO A 1 143 ? 17.516 5.527 -17.042 1.00 92.69 143 PRO A O 1
ATOM 1161 N N . ASP A 1 144 ? 18.981 6.043 -18.675 1.00 94.56 144 ASP A N 1
ATOM 1162 C CA . ASP A 1 144 ? 19.319 7.375 -18.152 1.00 94.56 144 ASP A CA 1
ATOM 1163 C C . ASP A 1 144 ? 18.074 8.246 -17.943 1.00 94.56 144 ASP A C 1
ATOM 1165 O O . ASP A 1 144 ? 18.004 9.006 -16.982 1.00 94.56 144 ASP A O 1
ATOM 1169 N N . GLU A 1 145 ? 17.067 8.114 -18.810 1.00 94.06 145 GLU A N 1
ATOM 1170 C CA . GLU A 1 145 ? 15.781 8.807 -18.664 1.00 94.06 145 GLU A CA 1
ATOM 1171 C C . GLU A 1 145 ? 15.075 8.440 -17.352 1.00 94.06 145 GLU A C 1
ATOM 1173 O O . GLU A 1 145 ? 14.492 9.305 -16.708 1.00 94.06 145 GLU A O 1
ATOM 1178 N N . THR A 1 146 ? 15.157 7.175 -16.929 1.00 91.19 146 THR A N 1
ATOM 1179 C CA . THR A 1 146 ? 14.597 6.716 -15.654 1.00 91.19 146 THR A CA 1
ATOM 1180 C C . THR A 1 146 ? 15.473 7.150 -14.487 1.00 91.19 146 THR A C 1
ATOM 1182 O O . THR A 1 146 ? 14.959 7.733 -13.543 1.00 91.19 146 THR A O 1
ATOM 1185 N N . ALA A 1 147 ? 16.785 6.904 -14.554 1.00 92.31 147 ALA A N 1
ATOM 1186 C CA . ALA A 1 147 ? 17.707 7.193 -13.454 1.00 92.31 147 ALA A CA 1
ATOM 1187 C C . ALA A 1 147 ? 17.800 8.692 -13.122 1.00 92.31 147 ALA A C 1
ATOM 1189 O O . ALA A 1 147 ? 18.025 9.051 -11.971 1.00 92.31 147 ALA A O 1
ATOM 1190 N N . ASN A 1 148 ? 17.615 9.557 -14.123 1.00 94.62 148 ASN A N 1
ATOM 1191 C CA . ASN A 1 148 ? 17.623 11.011 -13.961 1.00 94.62 148 ASN A CA 1
ATOM 1192 C C . ASN A 1 148 ? 16.211 11.613 -13.868 1.00 94.62 148 ASN A C 1
ATOM 1194 O O . ASN A 1 148 ? 16.072 12.839 -13.881 1.00 94.62 148 ASN A O 1
ATOM 1198 N N . HIS A 1 149 ? 15.157 10.789 -13.821 1.00 95.50 149 HIS A N 1
ATOM 1199 C CA . HIS A 1 149 ? 13.799 11.301 -13.694 1.00 95.50 149 HIS A CA 1
ATOM 1200 C C . HIS A 1 149 ? 13.639 12.006 -12.334 1.00 95.50 149 HIS A C 1
ATOM 1202 O O . HIS A 1 149 ? 14.040 11.432 -11.325 1.00 95.50 149 HIS A O 1
ATOM 1208 N N . PRO A 1 150 ? 13.003 13.193 -12.245 1.00 94.50 150 PRO A N 1
ATOM 1209 C CA . PRO A 1 150 ? 12.860 13.927 -10.979 1.00 94.50 150 PRO A CA 1
ATOM 1210 C C . PRO A 1 150 ? 12.142 13.164 -9.860 1.00 94.50 150 PRO A C 1
ATOM 1212 O O . PRO A 1 150 ? 12.284 13.509 -8.695 1.00 94.50 150 PRO A O 1
ATOM 1215 N N . TYR A 1 151 ? 11.348 12.161 -10.233 1.00 91.00 151 TYR A N 1
ATOM 1216 C CA . TYR A 1 151 ? 10.618 11.293 -9.304 1.00 91.00 151 TYR A CA 1
ATOM 1217 C C . TYR A 1 151 ? 11.325 9.974 -9.020 1.00 91.00 151 TYR A C 1
ATOM 1219 O O . TYR A 1 151 ? 10.805 9.180 -8.247 1.00 91.00 151 TYR A O 1
ATOM 1227 N N . PHE A 1 152 ? 12.454 9.694 -9.672 1.00 92.81 152 PHE A N 1
ATOM 1228 C CA . PHE A 1 152 ? 13.215 8.485 -9.409 1.00 92.81 152 PHE A CA 1
ATOM 1229 C C . PHE A 1 152 ? 14.055 8.659 -8.152 1.00 92.81 152 PHE A C 1
ATOM 1231 O O . PHE A 1 152 ? 14.933 9.513 -8.094 1.00 92.81 152 PHE A O 1
ATOM 1238 N N . GLU A 1 153 ? 13.782 7.819 -7.159 1.00 90.75 153 GLU A N 1
ATOM 1239 C CA . GLU A 1 153 ? 14.487 7.861 -5.881 1.00 90.75 153 GLU A CA 1
ATOM 1240 C C . GLU A 1 153 ? 15.610 6.825 -5.856 1.00 90.75 153 GLU A C 1
ATOM 1242 O O . GLU A 1 153 ? 16.780 7.144 -5.650 1.00 90.75 153 GLU A O 1
ATOM 1247 N N . PHE A 1 154 ? 15.255 5.554 -6.057 1.00 90.12 154 PHE A N 1
ATOM 1248 C CA . PHE A 1 154 ? 16.199 4.445 -5.996 1.00 90.12 154 PHE A CA 1
ATOM 1249 C C . PHE A 1 154 ? 15.634 3.175 -6.644 1.00 90.12 154 PHE A C 1
ATOM 1251 O O . PHE A 1 154 ? 14.444 3.060 -6.953 1.00 90.12 154 PHE A O 1
ATOM 1258 N N . HIS A 1 155 ? 16.506 2.179 -6.805 1.00 90.88 155 HIS A N 1
ATOM 1259 C CA . HIS A 1 155 ? 16.136 0.817 -7.169 1.00 90.88 155 HIS A CA 1
ATOM 1260 C C . HIS A 1 155 ? 16.887 -0.204 -6.315 1.00 90.88 155 HIS A C 1
ATOM 1262 O O . HIS A 1 155 ? 18.011 0.033 -5.882 1.00 90.88 155 HIS A O 1
ATOM 1268 N N . GLU A 1 156 ? 16.291 -1.384 -6.160 1.00 88.38 156 GLU A N 1
ATOM 1269 C CA . GLU A 1 156 ? 16.902 -2.527 -5.460 1.00 88.38 156 GLU A CA 1
ATOM 1270 C C . GLU A 1 156 ? 17.303 -3.658 -6.419 1.00 88.38 156 GLU A C 1
ATOM 1272 O O . GLU A 1 156 ? 17.654 -4.765 -6.007 1.00 88.38 156 GLU A O 1
ATOM 1277 N N . LEU A 1 157 ? 17.235 -3.391 -7.729 1.00 87.19 157 LEU A N 1
ATOM 1278 C CA . LEU A 1 157 ? 17.640 -4.344 -8.758 1.00 87.19 157 LEU A CA 1
ATOM 1279 C C . LEU A 1 157 ? 19.106 -4.738 -8.551 1.00 87.19 157 LEU A C 1
ATOM 1281 O O . LEU A 1 157 ? 19.993 -3.887 -8.537 1.00 87.19 157 LEU A O 1
ATOM 1285 N N . SER A 1 158 ? 19.344 -6.037 -8.405 1.00 81.50 158 SER A N 1
ATOM 1286 C CA . SER A 1 158 ? 20.689 -6.588 -8.260 1.00 81.50 158 SER A CA 1
ATOM 1287 C C . SER A 1 158 ? 21.291 -6.892 -9.625 1.00 81.50 158 SER A C 1
ATOM 1289 O O . SER A 1 158 ? 20.610 -7.448 -10.487 1.00 81.50 158 SER A O 1
ATOM 1291 N N . ASP A 1 159 ? 22.580 -6.601 -9.813 1.00 78.75 159 ASP A N 1
ATOM 1292 C CA . ASP A 1 159 ? 23.283 -7.043 -11.013 1.00 78.75 159 ASP A CA 1
ATOM 1293 C C . ASP A 1 159 ? 23.191 -8.569 -11.153 1.00 78.75 159 ASP A C 1
ATOM 1295 O O . ASP A 1 159 ? 23.402 -9.306 -10.176 1.00 78.75 159 ASP A O 1
ATOM 1299 N N . PRO A 1 160 ? 22.887 -9.078 -12.357 1.00 70.38 160 PRO A N 1
ATOM 1300 C CA . PRO A 1 160 ? 22.836 -10.505 -12.581 1.00 70.38 160 PRO A CA 1
ATOM 1301 C C . PRO A 1 160 ? 24.222 -11.113 -12.365 1.00 70.38 160 PRO A C 1
ATOM 1303 O O . PRO A 1 160 ? 25.128 -10.983 -13.184 1.00 70.38 160 PRO A O 1
ATOM 1306 N N . ARG A 1 161 ? 24.377 -11.852 -11.268 1.00 63.47 161 ARG A N 1
ATOM 1307 C CA . ARG A 1 161 ? 25.441 -12.854 -11.150 1.00 63.47 161 ARG A CA 1
ATOM 1308 C C . ARG A 1 161 ? 25.130 -13.937 -12.181 1.00 63.47 161 ARG A C 1
ATOM 1310 O O . ARG A 1 161 ? 23.951 -14.211 -12.387 1.00 63.47 161 ARG A O 1
ATOM 1317 N N . GLU A 1 162 ? 26.124 -14.550 -12.827 1.00 56.34 162 GLU A N 1
ATOM 1318 C CA . GLU A 1 162 ? 25.915 -15.690 -13.739 1.00 56.34 162 GLU A CA 1
ATOM 1319 C C . GLU A 1 162 ? 25.187 -16.842 -13.016 1.00 56.34 162 GLU A C 1
ATOM 1321 O O . GLU A 1 162 ? 25.778 -17.791 -12.510 1.00 56.34 162 GLU A O 1
ATOM 1326 N N . GLN A 1 163 ? 23.869 -16.753 -12.908 1.00 52.28 163 GLN A N 1
ATOM 1327 C CA . GLN A 1 163 ? 23.016 -17.697 -12.219 1.00 52.28 163 GLN A CA 1
ATOM 1328 C C . GLN A 1 163 ? 21.764 -17.860 -13.063 1.00 52.28 163 GLN A C 1
ATOM 1330 O O . GLN A 1 163 ? 21.090 -16.905 -13.447 1.00 52.28 163 GLN A O 1
ATOM 1335 N N . LYS A 1 164 ? 21.480 -19.119 -13.400 1.00 49.53 164 LYS A N 1
ATOM 1336 C CA . LYS A 1 164 ? 20.261 -19.518 -14.100 1.00 49.53 164 LYS A CA 1
ATOM 1337 C C . LYS A 1 164 ? 19.073 -18.983 -13.301 1.00 49.53 164 LYS A C 1
ATOM 1339 O O . LYS A 1 164 ? 18.867 -19.431 -12.176 1.00 49.53 164 LYS A O 1
ATOM 1344 N N . VAL A 1 165 ? 18.285 -18.079 -13.884 1.00 52.03 165 VAL A N 1
ATOM 1345 C CA . VAL A 1 165 ? 17.071 -17.570 -13.238 1.00 52.03 165 VAL A CA 1
ATOM 1346 C C . VAL A 1 165 ? 16.131 -18.757 -13.019 1.00 52.03 165 VAL A C 1
ATOM 1348 O O . VAL A 1 165 ? 15.709 -19.423 -13.973 1.00 52.03 165 VAL A O 1
ATOM 1351 N N . ALA A 1 166 ? 15.859 -19.082 -11.754 1.00 51.72 166 ALA A N 1
ATOM 1352 C CA . ALA A 1 166 ? 14.845 -20.062 -11.402 1.00 51.72 166 ALA A CA 1
ATOM 1353 C C . ALA A 1 166 ? 13.460 -19.475 -11.708 1.00 51.72 166 ALA A C 1
ATOM 1355 O O . ALA A 1 166 ? 13.244 -18.271 -11.630 1.00 51.72 166 ALA A O 1
ATOM 1356 N N . LYS A 1 167 ? 12.513 -20.339 -12.077 1.00 48.09 167 LYS A N 1
ATOM 1357 C CA . LYS A 1 167 ? 11.240 -20.010 -12.748 1.00 48.09 167 LYS A CA 1
ATOM 1358 C C . LYS A 1 167 ? 10.303 -19.017 -12.014 1.00 48.09 167 LYS A C 1
ATOM 1360 O O . LYS A 1 167 ? 9.239 -18.746 -12.560 1.00 48.09 167 LYS A O 1
ATOM 1365 N N . ARG A 1 168 ? 10.627 -18.537 -10.800 1.00 43.84 168 ARG A N 1
ATOM 1366 C CA . ARG A 1 168 ? 9.735 -17.754 -9.915 1.00 43.84 168 ARG A CA 1
ATOM 1367 C C . ARG A 1 168 ? 10.457 -16.805 -8.929 1.00 43.84 168 ARG A C 1
ATOM 1369 O O . ARG A 1 168 ? 10.075 -16.748 -7.767 1.00 43.84 168 ARG A O 1
ATOM 1376 N N . SER A 1 169 ? 11.485 -16.068 -9.347 1.00 43.62 169 SER A N 1
ATOM 1377 C CA . SER A 1 169 ? 12.113 -15.047 -8.481 1.00 43.62 169 SER A CA 1
ATOM 1378 C C . SER A 1 169 ? 11.942 -13.651 -9.085 1.00 43.62 169 SER A C 1
ATOM 1380 O O . SER A 1 169 ? 12.331 -13.435 -10.231 1.00 43.62 169 SER A O 1
ATOM 1382 N N . ALA A 1 170 ? 11.334 -12.727 -8.334 1.00 46.34 170 ALA A N 1
ATOM 1383 C CA . ALA A 1 170 ? 11.260 -11.308 -8.690 1.00 46.34 170 ALA A CA 1
ATOM 1384 C C . ALA A 1 170 ? 12.650 -10.659 -8.549 1.00 46.34 170 ALA A C 1
ATOM 1386 O O . ALA A 1 170 ? 13.405 -11.031 -7.654 1.00 46.34 170 ALA A O 1
ATOM 1387 N N . PHE A 1 171 ? 12.999 -9.728 -9.445 1.00 47.34 171 PHE A N 1
ATOM 1388 C CA . PHE A 1 171 ? 14.354 -9.155 -9.543 1.00 47.34 171 PHE A CA 1
ATOM 1389 C C . PHE A 1 171 ? 14.538 -7.848 -8.743 1.00 47.34 171 PHE A C 1
ATOM 1391 O O . PHE A 1 171 ? 15.636 -7.296 -8.739 1.00 47.34 171 PHE A O 1
ATOM 1398 N N . GLY A 1 172 ? 13.478 -7.372 -8.074 1.00 48.62 172 GLY A N 1
ATOM 1399 C CA . GLY A 1 172 ? 13.406 -6.108 -7.325 1.00 48.62 172 GLY A CA 1
ATOM 1400 C C . GLY A 1 172 ? 12.330 -5.154 -7.873 1.00 48.62 172 GLY A C 1
ATOM 1401 O O . GLY A 1 172 ? 11.764 -5.399 -8.945 1.00 48.62 172 GLY A O 1
ATOM 1402 N N . ALA A 1 173 ? 12.048 -4.074 -7.136 1.00 46.97 173 ALA A N 1
ATOM 1403 C CA . ALA A 1 173 ? 11.080 -3.033 -7.499 1.00 46.97 173 ALA A CA 1
ATOM 1404 C C . ALA A 1 173 ? 11.699 -1.624 -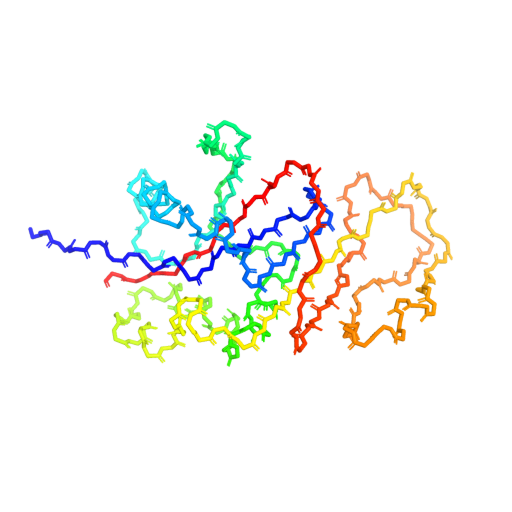7.325 1.00 46.97 173 ALA A C 1
ATOM 1406 O O . ALA A 1 173 ? 12.029 -1.249 -6.203 1.00 46.97 173 ALA A O 1
ATOM 1407 N N . PRO A 1 174 ? 11.933 -0.844 -8.396 1.00 38.81 174 PRO A N 1
ATOM 1408 C CA . PRO A 1 174 ? 12.228 0.594 -8.315 1.00 38.81 174 PRO A CA 1
ATOM 1409 C C . PRO A 1 174 ? 11.087 1.418 -7.709 1.00 38.81 174 PRO A C 1
ATOM 1411 O O . PRO A 1 174 ? 9.933 1.204 -8.072 1.00 38.81 174 PRO A O 1
ATOM 1414 N N . CYS A 1 175 ? 11.427 2.396 -6.860 1.00 39.53 175 CYS A N 1
ATOM 1415 C CA . CYS A 1 175 ? 10.489 3.312 -6.199 1.00 39.53 175 CYS A CA 1
ATOM 1416 C C . CYS A 1 175 ? 10.542 4.728 -6.807 1.00 39.53 175 CYS A C 1
ATOM 1418 O O . CYS A 1 175 ? 11.611 5.238 -7.148 1.00 39.53 175 CYS A O 1
ATOM 1420 N N . LEU A 1 176 ? 9.375 5.364 -6.902 1.00 48.97 176 LEU A N 1
ATOM 1421 C CA . LEU A 1 176 ? 9.112 6.694 -7.439 1.00 48.97 176 LEU A CA 1
ATOM 1422 C C . LEU A 1 176 ? 8.321 7.530 -6.413 1.00 48.97 176 LEU A C 1
ATOM 1424 O O . LEU A 1 176 ? 7.377 7.010 -5.825 1.00 48.97 176 LEU A O 1
ATOM 1428 N N . SER A 1 177 ? 8.622 8.814 -6.227 1.00 41.44 177 SER A N 1
ATOM 1429 C CA . SER A 1 177 ? 7.771 9.738 -5.447 1.00 41.44 177 SER A CA 1
ATOM 1430 C C . SER A 1 177 ? 7.627 11.100 -6.113 1.00 41.44 177 SER A C 1
ATOM 1432 O O . SER A 1 177 ? 8.545 11.567 -6.777 1.00 41.44 177 SER A O 1
ATOM 1434 N N . ASP A 1 178 ? 6.467 11.738 -5.946 1.00 47.78 178 ASP A N 1
ATOM 1435 C CA . ASP A 1 178 ? 6.117 12.990 -6.625 1.00 47.78 178 ASP A CA 1
ATOM 1436 C C . ASP A 1 178 ? 5.750 14.120 -5.641 1.00 47.78 178 ASP A C 1
ATOM 1438 O O . ASP A 1 178 ? 5.032 13.912 -4.662 1.00 47.78 178 ASP A O 1
ATOM 1442 N N . GLY A 1 179 ? 6.210 15.337 -5.963 1.00 47.41 179 GLY A N 1
ATOM 1443 C CA . GLY A 1 179 ? 5.817 16.623 -5.375 1.00 47.41 179 GLY A CA 1
ATOM 1444 C C . GLY A 1 179 ? 4.554 17.264 -5.987 1.00 47.41 179 GLY A C 1
ATOM 1445 O O . GLY A 1 179 ? 4.358 18.470 -5.844 1.00 47.41 179 GLY A O 1
ATOM 1446 N N . GLY A 1 180 ? 3.700 16.489 -6.660 1.00 45.62 180 GLY A N 1
ATOM 1447 C CA . GLY A 1 180 ? 2.320 16.822 -7.019 1.00 45.62 180 GLY A CA 1
ATOM 1448 C C . GLY A 1 180 ? 2.014 17.003 -8.516 1.00 45.62 180 GLY A C 1
ATOM 1449 O O . GLY A 1 180 ? 1.965 18.135 -8.998 1.00 45.62 180 GLY A O 1
ATOM 1450 N N . ARG A 1 181 ? 1.665 15.912 -9.217 1.00 35.78 181 ARG A N 1
ATOM 1451 C CA . ARG A 1 181 ? 0.469 15.653 -10.056 1.00 35.78 181 ARG A CA 1
ATOM 1452 C C . ARG A 1 181 ? 0.602 14.317 -10.819 1.00 35.78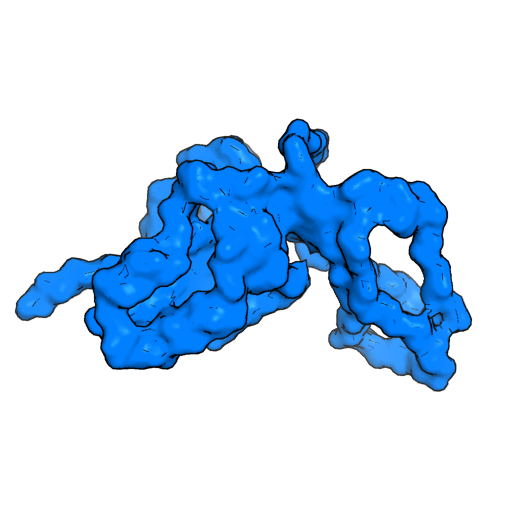 181 ARG A C 1
ATOM 1454 O O . ARG A 1 181 ? 1.511 14.134 -11.620 1.00 35.78 181 ARG A O 1
ATOM 1461 N N . VAL A 1 182 ? -0.396 13.441 -10.655 1.00 41.00 182 VAL A N 1
ATOM 1462 C CA . VAL A 1 182 ? -0.476 12.093 -11.258 1.00 41.00 182 VAL A CA 1
ATOM 1463 C C . VAL A 1 182 ? -1.051 12.123 -12.685 1.00 41.00 182 VAL A C 1
ATOM 1465 O O . VAL A 1 182 ? -2.015 12.840 -12.957 1.00 41.00 182 VAL A O 1
ATOM 1468 N N . ALA A 1 183 ? -0.493 11.302 -13.585 1.00 34.41 183 ALA A N 1
ATOM 1469 C CA . ALA A 1 183 ? -1.030 11.003 -14.917 1.00 34.41 183 ALA A CA 1
ATOM 1470 C C . ALA A 1 183 ? -1.755 9.638 -14.928 1.00 34.41 183 ALA A C 1
ATOM 1472 O O . ALA A 1 183 ? -1.226 8.660 -14.406 1.00 34.41 183 ALA A O 1
ATOM 1473 N N . GLN A 1 184 ? -2.949 9.567 -15.531 1.00 34.69 184 GLN A N 1
ATOM 1474 C CA . GLN A 1 184 ? -3.813 8.372 -15.570 1.00 34.69 184 GLN A CA 1
ATOM 1475 C C . GLN A 1 184 ? -3.747 7.620 -16.920 1.00 34.69 184 GLN A C 1
ATOM 1477 O O . GLN A 1 184 ? -3.581 8.238 -17.971 1.00 34.69 184 GLN A O 1
ATOM 1482 N N . SER A 1 185 ? -3.942 6.291 -16.898 1.00 33.69 185 SER A N 1
ATOM 1483 C CA . SER A 1 185 ? -4.114 5.405 -18.070 1.00 33.69 185 SER A CA 1
ATOM 1484 C C . SER A 1 185 ? -5.229 4.369 -17.799 1.00 33.69 185 SER A C 1
ATOM 1486 O O . SER A 1 185 ? -5.324 3.917 -16.659 1.00 33.69 185 SER A O 1
ATOM 1488 N N . PRO A 1 186 ? -6.068 3.958 -18.780 1.00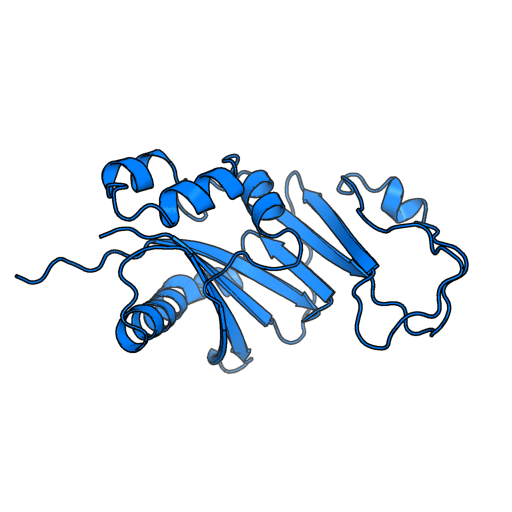 39.22 186 PRO A N 1
ATOM 1489 C CA . PRO A 1 186 ? -7.294 3.208 -18.512 1.00 39.22 186 PRO A CA 1
ATOM 1490 C C . PRO A 1 186 ? -7.187 1.726 -18.909 1.00 39.22 186 PRO A C 1
ATOM 1492 O O . PRO A 1 186 ? -7.308 1.401 -20.086 1.00 39.22 186 PRO A O 1
ATOM 1495 N N . THR A 1 187 ? -7.018 0.811 -17.947 1.00 39.72 187 THR A N 1
ATOM 1496 C CA . THR A 1 187 ? -7.477 -0.597 -18.051 1.00 39.72 187 THR A CA 1
ATOM 1497 C C . THR A 1 187 ? -7.327 -1.312 -16.705 1.00 39.72 187 THR A C 1
ATOM 1499 O O . THR A 1 187 ? -6.217 -1.365 -16.200 1.00 39.72 187 THR A O 1
ATOM 1502 N N . LEU A 1 188 ? -8.424 -1.888 -16.180 1.00 40.69 188 LEU A N 1
ATOM 1503 C CA . LEU A 1 188 ? -8.502 -2.796 -15.012 1.00 40.69 188 LEU A CA 1
ATOM 1504 C C . LEU A 1 188 ? -7.566 -2.448 -13.837 1.00 40.69 188 LEU A C 1
ATOM 1506 O O . LEU A 1 188 ? -6.428 -2.911 -13.768 1.00 40.69 188 LEU A O 1
ATOM 1510 N N . GLN A 1 189 ? -8.094 -1.691 -12.876 1.00 50.72 189 GLN A N 1
ATOM 1511 C CA . GLN A 1 189 ? -7.390 -1.345 -11.644 1.00 50.72 189 GLN A CA 1
ATOM 1512 C C . GLN A 1 189 ? -7.456 -2.516 -10.655 1.00 50.72 189 GLN A C 1
ATOM 1514 O O . GLN A 1 189 ? -8.522 -2.894 -10.161 1.00 50.72 189 GLN A O 1
ATOM 1519 N N . GLY A 1 190 ? -6.297 -3.122 -10.398 1.00 50.25 190 GLY A N 1
ATOM 1520 C CA . GLY A 1 190 ? -6.091 -3.963 -9.219 1.00 50.25 190 GLY A CA 1
ATOM 1521 C C . GLY A 1 190 ? -5.878 -3.076 -8.000 1.00 50.25 190 GLY A C 1
ATOM 1522 O O . GLY A 1 190 ? -5.333 -1.983 -8.136 1.00 50.25 190 GLY A O 1
ATOM 1523 N N . LEU A 1 191 ? -6.313 -3.516 -6.824 1.00 51.53 191 LEU A N 1
ATOM 1524 C CA . LEU A 1 191 ? -6.352 -2.676 -5.632 1.00 51.53 191 LEU A CA 1
ATOM 1525 C C . LEU A 1 191 ? -5.891 -3.482 -4.431 1.00 51.53 191 LEU A C 1
ATOM 1527 O O . LEU A 1 191 ? -6.351 -4.606 -4.236 1.00 51.53 191 LEU A O 1
ATOM 1531 N N . SER A 1 192 ? -5.029 -2.904 -3.604 1.00 57.88 192 SER A N 1
ATOM 1532 C CA . SER A 1 192 ? -4.735 -3.465 -2.285 1.00 57.88 192 SER A CA 1
ATOM 1533 C C . SER A 1 192 ? -5.048 -2.455 -1.202 1.00 57.88 192 SER A C 1
ATOM 1535 O O . SER A 1 192 ? -4.687 -1.287 -1.315 1.00 57.88 192 SER A O 1
ATOM 1537 N N . ALA A 1 193 ? -5.714 -2.896 -0.146 1.00 57.59 193 ALA A N 1
ATOM 1538 C CA . ALA A 1 193 ? -5.920 -2.082 1.038 1.00 57.59 193 ALA A CA 1
ATOM 1539 C C . ALA A 1 193 ? -5.021 -2.594 2.161 1.00 57.59 193 ALA A C 1
ATOM 1541 O O . ALA A 1 193 ? -4.629 -3.758 2.185 1.00 57.59 193 ALA A O 1
ATOM 1542 N N . SER A 1 194 ? -4.657 -1.714 3.079 1.00 54.69 194 SER A N 1
ATOM 1543 C CA . SER A 1 194 ? -3.911 -2.059 4.283 1.00 54.69 194 SER A CA 1
ATOM 1544 C C . SER A 1 194 ? -4.653 -1.500 5.485 1.00 54.69 194 SER A C 1
ATOM 1546 O O . SER A 1 194 ? -4.986 -0.313 5.498 1.00 54.69 194 SER A O 1
ATOM 1548 N N . SER A 1 195 ? -4.915 -2.349 6.478 1.00 52.88 195 SER A N 1
ATOM 1549 C CA . SER A 1 195 ? -5.551 -1.944 7.734 1.00 52.88 195 SER A CA 1
ATOM 1550 C C . SER A 1 195 ? -4.686 -2.313 8.937 1.00 52.88 195 SER A C 1
ATOM 1552 O O . SER A 1 195 ? -4.089 -3.392 8.965 1.00 52.88 195 SER A O 1
ATOM 1554 N N . CYS A 1 196 ? -4.665 -1.423 9.928 1.00 46.41 196 CYS A N 1
ATOM 1555 C CA . CYS A 1 196 ? -4.034 -1.607 11.235 1.00 46.41 196 CYS A CA 1
ATOM 1556 C C . CYS A 1 196 ? -5.125 -1.576 12.316 1.00 46.41 196 CYS A C 1
ATOM 1558 O O . CYS A 1 196 ? -6.054 -0.775 12.215 1.00 46.41 196 CYS A O 1
ATOM 1560 N N . GLY A 1 197 ? -5.021 -2.404 13.356 1.00 44.06 197 GLY A N 1
ATOM 1561 C CA . GLY A 1 197 ? -5.947 -2.342 14.493 1.00 44.06 197 GLY A CA 1
ATOM 1562 C C . GLY A 1 197 ? -5.436 -3.070 15.734 1.00 44.06 197 GLY A C 1
ATOM 1563 O O . GLY A 1 197 ? -4.649 -4.010 15.618 1.00 44.06 197 GLY A O 1
ATOM 1564 N N . ALA A 1 198 ? -5.901 -2.626 16.902 1.00 33.88 198 ALA A N 1
ATOM 1565 C CA . ALA A 1 198 ? -5.755 -3.273 18.204 1.00 33.88 198 ALA A CA 1
ATOM 1566 C C . ALA A 1 198 ? -7.085 -3.143 18.969 1.00 33.88 198 ALA A C 1
ATOM 1568 O O . ALA A 1 198 ? -7.825 -2.184 18.747 1.00 33.88 198 ALA A O 1
ATOM 1569 N N . ALA A 1 199 ? -7.392 -4.132 19.811 1.00 37.31 199 ALA A N 1
ATOM 1570 C CA . ALA A 1 199 ? -8.637 -4.253 20.578 1.00 37.31 199 ALA A CA 1
ATOM 1571 C C . ALA A 1 199 ? -8.560 -3.630 21.982 1.00 37.31 199 ALA A C 1
ATOM 1573 O O . ALA A 1 199 ? -7.466 -3.666 22.592 1.00 37.31 199 ALA A O 1
#

InterPro domains:
  IPR011761 ATP-grasp fold [PS50975] (35-102)

Radius of gyration: 18.07 Å; chains: 1; bounding box: 46×37×46 Å

Organism: Sagittula stellata (strain ATCC 700073 / DSM 11524 / E-37) (NCBI:txid388399)

pLDDT: mean 79.49, std 19.5, range [31.19, 95.5]

Secondary structure (DSSP, 8-state):
-------EEEEEEEEEETTTEEEESPPHHHHTTHHHHHHHHHHHHHHTT--SEEEEEEEEE-TTS-EEEEEEESS--STTHHHHHHHHH-S-HHHHHHHHH-TT--HHHHHHHSPPTTTS--SEEEEE----SSS--------HHHHT-TTEEE--PPP--S----TT------EEEESS-PPP--S--EEEEEEEE--